Protein AF-A0A947J7F2-F1 (afdb_monomer)

pLDDT: mean 81.95, std 12.53, range [42.66, 96.69]

Foldseek 3Di:
DDDDDLVNLQCQLVPDDADPPDAAPAPDDPLQLQLCLQWGQTPVRWIWGHQRRAPDQKTFTDPDPVLSVVSSVLSSVLVVVLVVVVVVVVVVCVVCVVPDDPVRVVVCVVVSVVCSSVVSCVSCCVSRVPTDIRRHRRHNVNSLLSSLQHPHVVVLVVQLVVLQVQLVQLVVCCVVVVDVRSVVSNCCSVVPRNVSSVVSPVSNVD

Secondary structure (DSSP, 8-state):
-PPPPHHHHHHHHHHS-----S---S-B-HHHHHHHHTEEEPTTS-EEE-TTSTT-S-EEE---HHHHHHHHHHHHHHHHHHHHHHHHHHHHHHHHGGGS-HHHHHHHHHHHHHHHHHHHHHHHHHHHTTSPEE--PPPHHHHHHHHHHHB-HHHHHHHHHHHHHHHHHHHHHHHHH--HHHHHHHHHIIIIIHHHHHHHHHHHT-

Radius of gyration: 19.53 Å; Cα contacts (8 Å, |Δi|>4): 237; chains: 1; bounding box: 44×36×60 Å

Mean predicted aligned error: 8.02 Å

Solvent-accessible surface area (backbone atoms only — not comparable to full-atom values): 10997 Å² total; per-residue (Å²): 134,85,80,76,54,73,65,56,55,38,49,53,55,68,69,73,85,79,57,77,84,66,79,70,72,77,73,33,52,74,61,51,24,56,36,48,36,24,49,45,53,41,80,91,71,50,39,28,40,18,80,82,22,34,81,24,71,50,24,28,50,52,90,42,71,70,56,46,54,51,52,46,53,51,41,42,54,47,53,54,50,54,50,54,50,49,52,52,50,49,54,53,41,70,74,47,47,94,76,50,56,64,72,57,49,52,48,51,55,60,50,55,53,50,58,54,54,49,51,50,52,60,73,42,37,85,71,51,73,82,42,55,71,42,63,36,71,42,46,54,65,57,31,48,45,48,37,19,50,34,42,34,65,70,57,42,50,48,48,27,51,50,17,49,51,49,13,52,51,13,41,45,44,20,70,74,71,66,37,65,64,20,41,50,45,11,47,47,21,56,68,47,48,25,51,48,27,51,53,20,51,60,42,48,76,108

Sequence (206 aa):
MGMLHPDQIRDLARQDPLHDGGGPEWNLGYFDTIVNSHFRTLDGGTLVFYPYGAFGRCGYVVESERQEASLRRRARRLGRLSYALYLVAAFVAARFVPQIDWPVFLLIMAIGWVPDWMTARLAFWSLTRRMERATGANSPMAYWRNMGRTMHPALLALFGIFGLLMAAAGFLIYALDRDAIGLLIGAFFALLIFPYALAMWSWWRR

Structure (mmCIF, N/CA/C/O backbone):
data_AF-A0A947J7F2-F1
#
_entry.id   AF-A0A947J7F2-F1
#
loop_
_atom_site.group_PDB
_atom_site.id
_atom_site.type_symbol
_atom_site.label_atom_id
_atom_site.label_alt_id
_atom_site.label_comp_id
_atom_site.label_asym_id
_atom_site.label_entity_id
_atom_site.label_seq_id
_atom_site.pdbx_PDB_ins_code
_atom_site.Cartn_x
_atom_site.Cartn_y
_atom_site.Cartn_z
_atom_site.occupancy
_atom_site.B_iso_or_equiv
_atom_site.auth_seq_id
_atom_site.auth_comp_id
_atom_site.auth_asym_id
_atom_site.auth_atom_id
_atom_site.pdbx_PDB_model_num
ATOM 1 N N . MET A 1 1 ? -19.852 -5.898 29.494 1.00 46.72 1 MET A N 1
ATOM 2 C CA . MET A 1 1 ? -19.088 -6.751 28.559 1.00 46.72 1 MET A CA 1
ATOM 3 C C . MET A 1 1 ? -17.877 -7.277 29.304 1.00 46.72 1 MET A C 1
ATOM 5 O O . MET A 1 1 ? -17.124 -6.464 29.822 1.00 46.72 1 MET A O 1
ATOM 9 N N . GLY A 1 2 ? -17.744 -8.597 29.452 1.00 60.53 2 GLY A N 1
ATOM 10 C CA . GLY A 1 2 ? -16.532 -9.186 30.028 1.00 60.53 2 GLY A CA 1
ATOM 11 C C . GLY A 1 2 ? -15.389 -9.067 29.025 1.00 60.53 2 GLY A C 1
ATOM 12 O O . GLY A 1 2 ? -15.586 -9.387 27.855 1.00 60.53 2 GLY A O 1
ATOM 13 N N . MET A 1 3 ? -14.232 -8.562 29.456 1.00 57.03 3 MET A N 1
ATOM 14 C CA . MET A 1 3 ? -13.021 -8.601 28.633 1.00 57.03 3 MET A CA 1
ATOM 15 C C . MET A 1 3 ? -12.644 -10.067 28.394 1.00 57.03 3 MET A C 1
ATOM 17 O O . MET A 1 3 ? -12.609 -10.852 29.343 1.00 57.03 3 MET A O 1
ATOM 21 N N . LEU A 1 4 ? -12.404 -10.436 27.134 1.00 65.94 4 LEU A N 1
ATOM 22 C CA . LEU A 1 4 ? -11.891 -11.760 26.785 1.00 65.94 4 LEU A CA 1
ATOM 23 C C . LEU A 1 4 ? -10.528 -11.963 27.454 1.00 65.94 4 LEU A C 1
ATOM 25 O O . LEU A 1 4 ? -9.710 -11.046 27.501 1.00 65.94 4 LEU A O 1
ATOM 29 N N . HIS A 1 5 ? -10.278 -13.166 27.967 1.00 78.06 5 HIS A N 1
ATOM 30 C CA . HIS A 1 5 ? -8.971 -13.503 28.522 1.00 78.06 5 HIS A CA 1
ATOM 31 C C . HIS A 1 5 ? -7.915 -13.464 27.395 1.00 78.06 5 HIS A C 1
ATOM 33 O O . HIS A 1 5 ? -8.212 -13.920 26.287 1.00 78.06 5 HIS A O 1
ATOM 39 N N . PRO A 1 6 ? -6.676 -12.998 27.637 1.00 69.81 6 PRO A N 1
ATOM 40 C CA . PRO A 1 6 ? -5.631 -12.921 26.607 1.00 69.81 6 PRO A CA 1
ATOM 41 C C . PRO A 1 6 ? -5.386 -14.234 25.843 1.00 69.81 6 PRO A C 1
ATOM 43 O O . PRO A 1 6 ? -5.048 -14.221 24.657 1.00 69.81 6 PRO A O 1
ATOM 46 N N . ASP A 1 7 ? -5.598 -15.376 26.500 1.00 72.69 7 ASP A N 1
ATOM 47 C CA . ASP A 1 7 ? -5.480 -16.696 25.869 1.00 72.69 7 ASP A CA 1
ATOM 48 C C . ASP A 1 7 ? -6.653 -17.014 24.929 1.00 72.69 7 ASP A C 1
ATOM 50 O O . ASP A 1 7 ? -6.441 -17.592 23.867 1.00 72.69 7 ASP A O 1
ATOM 54 N N . GLN A 1 8 ? -7.862 -16.525 25.223 1.00 72.94 8 GLN A N 1
ATOM 55 C CA . GLN A 1 8 ? -9.008 -16.638 24.313 1.00 72.94 8 GLN A CA 1
ATOM 56 C C . GLN A 1 8 ? -8.792 -15.804 23.044 1.00 72.94 8 GLN A C 1
ATOM 58 O O . GLN A 1 8 ? -9.134 -16.245 21.952 1.00 72.94 8 GLN A O 1
ATOM 63 N N . ILE A 1 9 ? -8.163 -14.628 23.160 1.00 64.94 9 ILE A N 1
ATOM 64 C CA . ILE A 1 9 ? -7.797 -13.793 22.001 1.00 64.94 9 ILE A CA 1
ATOM 65 C C . ILE A 1 9 ? -6.750 -14.504 21.129 1.00 64.94 9 ILE A C 1
ATOM 67 O O . ILE A 1 9 ? -6.806 -14.429 19.900 1.00 64.94 9 ILE A O 1
ATOM 71 N N . ARG A 1 10 ? -5.797 -15.214 21.746 1.00 64.38 10 ARG A N 1
ATOM 72 C CA . ARG A 1 10 ? -4.799 -16.022 21.026 1.00 64.38 10 ARG A CA 1
ATOM 73 C C . ARG A 1 10 ? -5.414 -17.205 20.299 1.00 64.38 10 ARG A C 1
ATOM 75 O O . ARG A 1 10 ? -5.011 -17.470 19.168 1.00 64.38 10 ARG A O 1
ATOM 82 N N . ASP A 1 11 ? -6.353 -17.896 20.928 1.00 69.56 11 ASP A N 1
ATOM 83 C CA . ASP A 1 11 ? -7.000 -19.057 20.325 1.00 69.56 11 ASP A CA 1
ATOM 84 C C . ASP A 1 11 ? -7.950 -18.638 19.194 1.00 69.56 11 ASP A C 1
ATOM 86 O O . ASP A 1 11 ? -7.902 -19.235 18.119 1.00 69.56 11 ASP A O 1
ATOM 90 N N . LEU A 1 12 ? -8.676 -17.522 19.348 1.00 63.69 12 LEU A N 1
ATOM 91 C CA . LEU A 1 12 ? -9.456 -16.904 18.264 1.00 63.69 12 LEU A CA 1
ATOM 92 C C . LEU A 1 12 ? -8.575 -16.490 17.076 1.00 63.69 12 LEU A C 1
ATOM 94 O O . LEU A 1 12 ? -8.939 -16.702 15.925 1.00 63.69 12 LEU A O 1
ATOM 98 N N . ALA A 1 13 ? -7.378 -15.953 17.326 1.00 58.59 13 ALA A N 1
ATOM 99 C CA . ALA A 1 13 ? -6.446 -15.589 16.257 1.00 58.59 13 ALA A CA 1
ATOM 100 C C . ALA A 1 13 ? -5.841 -16.801 15.516 1.00 58.59 13 ALA A C 1
ATOM 102 O O . ALA A 1 13 ? -5.252 -16.623 14.445 1.00 58.59 13 ALA A O 1
ATOM 103 N N . ARG A 1 14 ? -5.942 -18.012 16.085 1.00 58.53 14 ARG A N 1
ATOM 104 C CA . ARG A 1 14 ? -5.391 -19.257 15.527 1.00 58.53 14 ARG A CA 1
ATOM 105 C C . ARG A 1 14 ? -6.414 -20.104 14.771 1.00 58.53 14 ARG A C 1
ATOM 107 O O . ARG A 1 14 ? -5.976 -20.930 13.975 1.00 58.53 14 ARG A O 1
ATOM 114 N N . GLN A 1 15 ? -7.713 -19.955 15.042 1.00 50.28 15 GLN A N 1
ATOM 115 C CA . GLN A 1 15 ? -8.686 -20.999 14.714 1.00 50.28 15 GLN A CA 1
ATOM 116 C C . GLN A 1 15 ? -9.324 -20.969 13.321 1.00 50.28 15 GLN A C 1
ATOM 118 O O . GLN A 1 15 ? -9.651 -22.061 12.882 1.00 50.28 15 GLN A O 1
ATOM 123 N N . ASP A 1 16 ? -9.503 -19.859 12.592 1.00 51.19 16 ASP A N 1
ATOM 124 C CA . ASP A 1 16 ? -10.224 -19.968 11.301 1.00 51.19 16 ASP A CA 1
ATOM 125 C C . ASP A 1 16 ? -10.135 -18.724 10.371 1.00 51.19 16 ASP A C 1
ATOM 127 O O . ASP A 1 16 ? -9.516 -17.707 10.719 1.00 51.19 16 ASP A O 1
ATOM 131 N N . PRO A 1 17 ? -10.662 -18.800 9.124 1.00 48.62 17 PRO A N 1
ATOM 132 C CA . PRO A 1 17 ? -10.515 -17.794 8.093 1.00 48.62 17 PRO A CA 1
ATOM 133 C C . PRO A 1 17 ? -11.516 -16.653 8.281 1.00 48.62 17 PRO A C 1
ATOM 135 O O . PRO A 1 17 ? -12.680 -16.770 7.928 1.00 48.62 17 PRO A O 1
ATOM 138 N N . LEU A 1 18 ? -10.985 -15.495 8.676 1.00 47.81 18 LEU A N 1
ATOM 139 C CA . LEU A 1 18 ? -11.360 -14.176 8.145 1.00 47.81 18 LEU A CA 1
ATOM 140 C C . LEU A 1 18 ? -12.867 -14.003 7.856 1.00 47.81 18 LEU A C 1
ATOM 142 O O . LEU A 1 18 ? -13.263 -13.949 6.687 1.00 47.81 18 LEU A O 1
ATOM 146 N N . HIS A 1 19 ? -13.699 -13.869 8.891 1.00 44.75 19 HIS A N 1
ATOM 147 C CA . HIS A 1 19 ? -15.038 -13.327 8.692 1.00 44.75 19 HIS A CA 1
ATOM 148 C C . HIS A 1 19 ? -14.989 -11.795 8.674 1.00 44.75 19 HIS A C 1
ATOM 150 O O . HIS A 1 19 ? -14.830 -11.129 9.696 1.00 44.75 19 HIS A O 1
ATOM 156 N N . ASP A 1 20 ? -15.134 -11.236 7.472 1.00 47.56 20 ASP A N 1
ATOM 157 C CA . ASP A 1 20 ? -15.300 -9.806 7.213 1.00 47.56 20 ASP A CA 1
ATOM 158 C C . ASP A 1 20 ? -16.675 -9.356 7.748 1.00 47.56 20 ASP A C 1
ATOM 160 O O . ASP A 1 20 ? -17.660 -9.244 7.017 1.00 47.56 20 ASP A O 1
ATOM 164 N N . GLY A 1 21 ? -16.776 -9.186 9.066 1.00 42.66 21 GLY A N 1
ATOM 165 C CA . GLY A 1 21 ? -17.974 -8.692 9.738 1.00 42.66 21 GLY A CA 1
ATOM 166 C C . GLY A 1 21 ? -18.245 -7.237 9.361 1.00 42.66 21 GLY A C 1
ATOM 167 O O . GLY A 1 21 ? -17.679 -6.329 9.965 1.00 42.66 21 GLY A O 1
ATOM 168 N N . GLY A 1 22 ? -19.103 -7.044 8.360 1.00 43.03 22 GLY A N 1
ATOM 169 C CA . GLY A 1 22 ? -19.543 -5.746 7.851 1.00 43.03 22 GLY A CA 1
ATOM 170 C C . GLY A 1 22 ? -19.341 -5.680 6.344 1.00 43.03 22 GLY A C 1
ATOM 171 O O . GLY A 1 22 ? -18.223 -5.474 5.879 1.00 43.03 22 GLY A O 1
ATOM 172 N N . GLY A 1 23 ? -20.419 -5.899 5.583 1.00 44.12 23 GLY A N 1
ATOM 173 C CA . GLY A 1 23 ? -20.384 -5.845 4.124 1.00 44.12 23 GLY A CA 1
ATOM 174 C C . GLY A 1 23 ? -19.738 -4.542 3.631 1.00 44.12 23 GLY A C 1
ATOM 175 O O . GLY A 1 23 ? -19.942 -3.496 4.250 1.00 44.12 23 GLY A O 1
ATOM 176 N N . PRO A 1 24 ? -18.934 -4.592 2.559 1.00 47.09 24 PRO A N 1
ATOM 177 C CA . PRO A 1 24 ? -18.179 -3.442 2.083 1.00 47.09 24 PRO A CA 1
ATOM 178 C C . PRO A 1 24 ? -19.110 -2.258 1.800 1.00 47.09 24 PRO A C 1
ATOM 180 O O . PRO A 1 24 ? -20.012 -2.341 0.966 1.00 47.09 24 PRO A O 1
ATOM 183 N N . GLU A 1 25 ? -18.856 -1.129 2.464 1.00 54.25 25 GLU A N 1
ATOM 184 C CA . GLU A 1 25 ? -19.237 0.179 1.939 1.00 54.25 25 GLU A CA 1
ATOM 185 C C . GLU A 1 25 ? -18.466 0.372 0.627 1.00 54.25 25 GLU A C 1
ATOM 187 O O . GLU A 1 25 ? -17.345 0.881 0.589 1.00 54.25 25 GLU A O 1
ATOM 192 N N . TRP A 1 26 ? -19.027 -0.134 -0.468 1.00 52.50 26 TRP A N 1
ATOM 193 C CA . TRP A 1 26 ? -18.513 0.106 -1.806 1.00 52.50 26 TRP A CA 1
ATOM 194 C C . TRP A 1 26 ? -18.502 1.625 -2.051 1.00 52.50 26 TRP A C 1
ATOM 196 O O . TRP A 1 26 ? -19.492 2.291 -1.754 1.00 52.50 26 TRP A O 1
ATOM 206 N N . ASN A 1 27 ? -17.408 2.154 -2.622 1.00 58.75 27 ASN A N 1
ATOM 207 C CA . ASN A 1 27 ? -17.131 3.582 -2.911 1.00 58.75 27 ASN A CA 1
ATOM 208 C C . ASN A 1 27 ? -16.234 4.343 -1.929 1.00 58.75 27 ASN A C 1
ATOM 210 O O . ASN A 1 27 ? -16.348 5.560 -1.781 1.00 58.75 27 ASN A O 1
ATOM 214 N N . LEU A 1 28 ? -15.267 3.668 -1.321 1.00 65.75 28 LEU A N 1
ATOM 215 C CA . LEU A 1 28 ? -14.215 4.360 -0.589 1.00 65.75 28 LEU A CA 1
ATOM 216 C C . LEU A 1 28 ? -13.118 4.851 -1.541 1.00 65.75 28 LEU A C 1
ATOM 218 O O . LEU A 1 28 ? -12.662 4.133 -2.435 1.00 65.75 28 LEU A O 1
ATOM 222 N N . GLY A 1 29 ? -12.686 6.101 -1.358 1.00 77.88 29 GLY A N 1
ATOM 223 C CA . GLY A 1 29 ? -11.565 6.657 -2.112 1.00 77.88 29 GLY A CA 1
ATOM 224 C C . GLY A 1 29 ? -10.260 5.902 -1.826 1.00 77.88 29 GLY A C 1
ATOM 225 O O . GLY A 1 29 ? -10.149 5.164 -0.845 1.00 77.88 29 GLY A O 1
ATOM 226 N N . TYR A 1 30 ? -9.229 6.127 -2.647 1.00 82.69 30 TYR A N 1
ATOM 227 C CA . TYR A 1 30 ? -7.916 5.475 -2.499 1.00 82.69 30 TYR A CA 1
ATOM 228 C C . TYR A 1 30 ? -7.360 5.557 -1.065 1.00 82.69 30 TYR A C 1
ATOM 230 O O . TYR A 1 30 ? -6.937 4.558 -0.487 1.00 82.69 30 TYR A O 1
ATOM 238 N N . PHE A 1 31 ? -7.424 6.740 -0.446 1.00 86.50 31 PHE A N 1
ATOM 239 C CA . PHE A 1 31 ? -6.943 6.922 0.924 1.00 86.50 31 PHE A CA 1
ATOM 240 C C . PHE A 1 31 ? -7.801 6.214 1.967 1.00 86.50 31 PHE A C 1
ATOM 242 O O . PHE A 1 31 ? -7.265 5.787 2.983 1.00 86.50 31 PHE A O 1
ATOM 249 N N . ASP A 1 32 ? -9.104 6.084 1.745 1.00 87.62 32 ASP A N 1
ATOM 250 C CA . ASP A 1 32 ? -9.984 5.378 2.673 1.00 87.62 32 ASP A CA 1
ATOM 251 C C . ASP A 1 32 ? -9.757 3.868 2.595 1.00 87.62 32 ASP A C 1
ATOM 253 O O . ASP A 1 32 ? -9.705 3.207 3.628 1.00 87.62 32 ASP A O 1
ATOM 257 N N . THR A 1 33 ? -9.474 3.352 1.396 1.00 85.44 33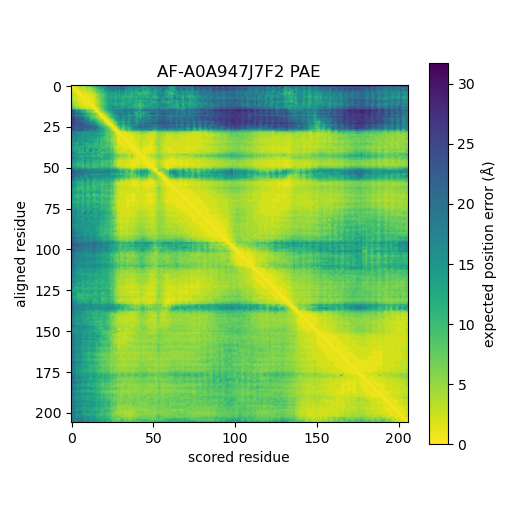 THR A N 1
ATOM 258 C CA . THR A 1 33 ? -9.003 1.974 1.196 1.00 85.44 33 THR A CA 1
ATOM 259 C C . THR A 1 33 ? -7.695 1.719 1.949 1.00 85.44 33 THR A C 1
ATOM 261 O O . THR A 1 33 ? -7.595 0.760 2.714 1.00 85.44 33 THR A O 1
ATOM 264 N N . ILE A 1 34 ? -6.701 2.609 1.809 1.00 84.69 34 ILE A N 1
ATOM 265 C CA . ILE A 1 34 ? -5.443 2.504 2.568 1.00 84.69 34 ILE A CA 1
ATOM 266 C C . ILE A 1 34 ? -5.722 2.544 4.070 1.00 84.69 34 ILE A C 1
ATOM 268 O O . ILE A 1 34 ? -5.219 1.703 4.809 1.00 84.69 34 ILE A O 1
ATOM 272 N N . VAL A 1 35 ? -6.539 3.488 4.540 1.00 89.81 35 VAL A N 1
ATOM 273 C CA . VAL A 1 35 ? -6.882 3.597 5.964 1.00 89.81 35 VAL A CA 1
ATOM 274 C C . VAL A 1 35 ? -7.509 2.298 6.463 1.00 89.81 35 VAL A C 1
ATOM 276 O O . VAL A 1 35 ? -7.073 1.783 7.488 1.00 89.81 35 VAL A O 1
ATOM 279 N N . ASN A 1 36 ? -8.469 1.742 5.727 1.00 88.12 36 ASN A N 1
ATOM 280 C CA . ASN A 1 36 ? -9.148 0.496 6.076 1.00 88.12 36 ASN A CA 1
ATOM 281 C C . ASN A 1 36 ? -8.225 -0.717 6.053 1.00 88.12 36 ASN A C 1
ATOM 283 O O . ASN A 1 36 ? -8.406 -1.618 6.864 1.00 88.12 36 ASN A O 1
ATOM 287 N N . SER A 1 37 ? -7.198 -0.725 5.205 1.00 85.81 37 SER A N 1
ATOM 288 C CA . SER A 1 37 ? -6.216 -1.814 5.160 1.00 85.81 37 SER A CA 1
ATOM 289 C C . SER A 1 37 ? -5.417 -1.980 6.465 1.00 85.81 37 SER A C 1
ATOM 291 O O . SER A 1 37 ? -4.828 -3.036 6.707 1.00 85.81 37 SER A O 1
ATOM 293 N N . HIS A 1 38 ? -5.431 -0.961 7.334 1.00 88.06 38 HIS A N 1
ATOM 294 C CA . HIS A 1 38 ? -4.852 -1.027 8.672 1.00 88.06 38 HIS A CA 1
ATOM 295 C C . HIS A 1 38 ? -5.778 -1.630 9.726 1.00 88.06 38 HIS A C 1
ATOM 297 O O . HIS A 1 38 ? -5.316 -1.888 10.831 1.00 88.06 38 HIS A O 1
ATOM 303 N N . PHE A 1 39 ? -7.063 -1.814 9.446 1.00 90.25 39 PHE A N 1
ATOM 304 C CA . PHE A 1 39 ? -8.021 -2.334 10.413 1.00 90.25 39 PHE A CA 1
ATOM 305 C C . PHE A 1 39 ? -8.508 -3.704 9.974 1.00 90.25 39 PHE A C 1
ATOM 307 O O . PHE A 1 39 ? -8.673 -3.980 8.787 1.00 90.25 39 PHE A O 1
ATOM 314 N N . ARG A 1 40 ? -8.729 -4.574 10.951 1.00 85.94 40 ARG A N 1
ATOM 315 C CA . ARG A 1 40 ? -9.276 -5.903 10.731 1.00 85.94 40 ARG A CA 1
ATOM 316 C C . ARG A 1 40 ? -10.162 -6.275 11.900 1.00 85.94 40 ARG A C 1
ATOM 318 O O . ARG A 1 40 ? -9.743 -6.151 13.046 1.00 85.94 40 ARG A O 1
ATOM 325 N N . THR A 1 41 ? -11.348 -6.770 11.601 1.00 87.31 41 THR A N 1
ATOM 326 C CA . THR A 1 41 ? -12.222 -7.375 12.602 1.00 87.31 41 THR A CA 1
ATOM 327 C C . THR A 1 41 ? -11.825 -8.843 12.753 1.00 87.31 41 THR A C 1
ATOM 329 O O . THR A 1 41 ? -11.656 -9.547 11.757 1.00 87.31 41 THR A O 1
ATOM 332 N N . LEU A 1 42 ? -11.568 -9.279 13.985 1.00 84.75 42 LEU A N 1
ATOM 333 C CA . LEU A 1 42 ? -11.369 -10.685 14.329 1.00 84.75 42 LEU A CA 1
ATOM 334 C C . LEU A 1 42 ? -12.717 -11.366 14.580 1.00 84.75 42 LEU A C 1
ATOM 336 O O . LEU A 1 42 ? -13.732 -10.703 14.813 1.00 84.75 42 LEU A O 1
ATOM 340 N N . ASP A 1 43 ? -12.701 -12.695 14.603 1.00 73.19 43 ASP A N 1
ATOM 341 C CA . ASP A 1 43 ? -13.857 -13.489 15.003 1.00 73.19 43 ASP A CA 1
ATOM 342 C C . ASP A 1 43 ? -14.261 -13.114 16.440 1.00 73.19 43 ASP A C 1
ATOM 344 O O . ASP A 1 43 ? -13.421 -12.976 17.333 1.00 73.19 43 ASP A O 1
ATOM 348 N N . GLY A 1 44 ? -15.551 -12.842 16.642 1.00 82.25 44 GLY A N 1
ATOM 349 C CA . GLY A 1 44 ? -16.074 -12.240 17.876 1.00 82.25 44 GLY A CA 1
ATOM 350 C C . GLY A 1 44 ? -16.253 -10.716 17.828 1.00 82.25 44 GLY A C 1
ATOM 351 O O . GLY A 1 44 ? -16.680 -10.130 18.818 1.00 82.25 44 GLY A O 1
ATOM 352 N N . GLY A 1 45 ? -15.971 -10.066 16.692 1.00 86.31 45 GLY A N 1
ATOM 353 C CA . GLY A 1 45 ? -16.255 -8.640 16.479 1.00 86.31 45 GLY A CA 1
ATOM 354 C C . GLY A 1 45 ? -15.177 -7.688 17.005 1.00 86.31 45 GLY A C 1
ATOM 355 O O . GLY A 1 45 ? -15.327 -6.472 16.906 1.00 86.31 45 GLY A O 1
ATOM 356 N N . THR A 1 46 ? -14.075 -8.219 17.538 1.00 89.19 46 THR A N 1
ATOM 357 C CA . THR A 1 46 ? -12.965 -7.413 18.059 1.00 89.19 46 THR A CA 1
ATOM 358 C C . THR A 1 46 ? -12.222 -6.724 16.920 1.00 89.19 46 THR A C 1
ATOM 360 O O . THR A 1 46 ? -11.628 -7.383 16.065 1.00 89.19 46 THR A O 1
ATOM 363 N N . LEU A 1 47 ? -12.197 -5.393 16.925 1.00 92.19 47 LEU A N 1
ATOM 364 C CA . LEU A 1 47 ? -11.455 -4.609 15.944 1.00 92.19 47 LEU A CA 1
ATOM 365 C C . LEU A 1 47 ? -9.973 -4.518 16.327 1.00 92.19 47 LEU A C 1
ATOM 367 O O . LEU A 1 47 ? -9.617 -4.16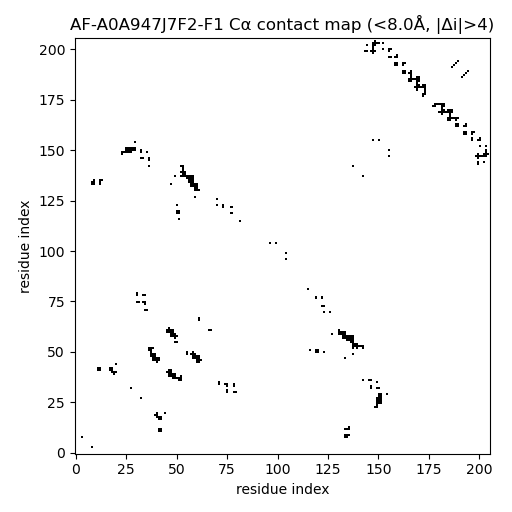0 17.449 1.00 92.19 47 LEU A O 1
ATOM 371 N N . VAL A 1 48 ? -9.092 -4.808 15.376 1.00 92.00 48 VAL A N 1
ATOM 372 C CA . VAL A 1 48 ? -7.641 -4.806 15.557 1.00 92.00 48 VAL A CA 1
ATOM 373 C C . VAL A 1 48 ? -6.978 -3.903 14.525 1.00 92.00 48 VAL A C 1
ATOM 375 O O . VAL A 1 48 ? -7.260 -3.964 13.330 1.00 92.00 48 VAL A O 1
ATOM 378 N N . PHE A 1 49 ? -6.057 -3.069 14.997 1.00 92.62 49 PHE A N 1
ATOM 379 C CA . PHE A 1 49 ? -5.265 -2.149 14.197 1.00 92.62 49 PHE A CA 1
ATOM 380 C C . PHE A 1 49 ? -3.857 -2.696 13.928 1.00 92.62 49 PHE A C 1
ATOM 382 O O . PHE A 1 49 ? -3.099 -3.004 14.847 1.00 92.62 49 PHE A O 1
ATOM 389 N N . TYR A 1 50 ? -3.473 -2.741 12.657 1.00 90.94 50 TYR A N 1
ATOM 390 C CA . TYR A 1 50 ? -2.156 -3.113 12.160 1.00 90.94 50 TYR A CA 1
ATOM 391 C C . TYR A 1 50 ? -1.485 -1.888 11.518 1.00 90.94 50 TYR A C 1
ATOM 393 O O . TYR A 1 50 ? -1.815 -1.517 10.384 1.00 90.94 50 TYR A O 1
ATOM 401 N N . PRO A 1 51 ? -0.518 -1.238 12.193 1.00 86.12 51 PRO A N 1
ATOM 402 C CA . PRO A 1 51 ? 0.228 -0.146 11.582 1.00 86.12 51 PRO A CA 1
ATOM 403 C C . PRO A 1 51 ? 0.962 -0.687 10.351 1.00 86.12 51 PRO A C 1
ATOM 405 O O . PRO A 1 51 ? 1.753 -1.620 10.455 1.00 86.12 51 PRO A O 1
ATOM 408 N N . TYR A 1 52 ? 0.664 -0.107 9.188 1.00 77.12 52 TYR A N 1
ATOM 409 C CA . TYR A 1 52 ? 1.124 -0.570 7.871 1.00 77.12 52 TYR A CA 1
ATOM 410 C C . TYR A 1 52 ? 0.555 -1.912 7.359 1.00 77.12 52 TYR A C 1
ATOM 412 O O . TYR A 1 52 ? 1.067 -2.467 6.391 1.00 77.12 52 TYR A O 1
ATOM 420 N N . GLY A 1 53 ? -0.513 -2.440 7.968 1.00 69.44 53 GLY A N 1
ATOM 421 C CA . GLY A 1 53 ? -1.242 -3.596 7.444 1.00 69.44 53 GLY A CA 1
ATOM 422 C C . GLY A 1 53 ? -0.401 -4.878 7.428 1.00 69.44 53 GLY A C 1
ATOM 423 O O . GLY A 1 53 ? -0.308 -5.567 8.443 1.00 69.44 53 GLY A O 1
ATOM 424 N N . ALA A 1 54 ? 0.187 -5.207 6.274 1.00 61.06 54 ALA A N 1
ATOM 425 C CA . ALA A 1 54 ? 0.783 -6.500 5.911 1.00 61.06 54 ALA A CA 1
ATOM 426 C C . ALA A 1 54 ? 2.021 -6.955 6.710 1.00 61.06 54 ALA A C 1
ATOM 428 O O . ALA A 1 54 ? 2.338 -8.141 6.698 1.00 61.06 54 ALA A O 1
ATOM 429 N N . PHE A 1 55 ? 2.751 -6.046 7.364 1.00 64.88 55 PHE A N 1
ATOM 430 C CA . PHE A 1 55 ? 4.106 -6.338 7.876 1.00 64.88 55 PHE A CA 1
ATOM 431 C C . PHE A 1 55 ? 4.216 -6.367 9.410 1.00 64.88 55 PHE A C 1
ATOM 433 O O . PHE A 1 55 ? 5.314 -6.384 9.970 1.00 64.88 55 PHE A O 1
ATOM 440 N N . GLY A 1 56 ? 3.084 -6.376 10.118 1.00 65.62 56 GLY A N 1
ATOM 441 C CA . GLY A 1 56 ? 3.039 -6.436 11.579 1.00 65.62 56 GLY A CA 1
ATOM 442 C C . GLY A 1 56 ? 2.911 -7.864 12.116 1.00 65.62 56 GLY A C 1
ATOM 443 O O . GLY A 1 56 ? 1.957 -8.569 11.798 1.00 65.62 56 GLY A O 1
ATOM 444 N N . ARG A 1 57 ? 3.817 -8.271 13.018 1.00 70.94 57 ARG A N 1
ATOM 445 C CA . ARG A 1 57 ? 3.661 -9.513 13.811 1.00 70.94 57 ARG A CA 1
ATOM 446 C C . ARG A 1 57 ? 2.580 -9.413 14.895 1.00 70.94 57 ARG A C 1
ATOM 448 O O . ARG A 1 57 ? 2.156 -10.433 15.426 1.00 70.94 57 ARG A O 1
ATOM 455 N N . CYS A 1 58 ? 2.178 -8.198 15.261 1.00 83.38 58 CYS A N 1
ATOM 456 C CA . CYS A 1 58 ? 1.169 -7.943 16.283 1.00 83.38 58 CYS A CA 1
ATOM 457 C C . CYS A 1 58 ? 0.187 -6.881 15.798 1.00 83.38 58 CYS A C 1
ATOM 459 O O . CYS A 1 58 ? 0.594 -5.865 15.229 1.00 83.38 58 CYS A O 1
ATOM 461 N N . GLY A 1 59 ? -1.093 -7.146 16.032 1.00 89.38 59 GLY A N 1
ATOM 462 C CA . GLY A 1 59 ? -2.147 -6.152 15.926 1.00 89.38 59 GLY A CA 1
ATOM 463 C C . GLY A 1 59 ? -2.409 -5.520 17.289 1.00 89.38 59 GLY A C 1
ATOM 464 O O . GLY A 1 59 ? -2.019 -6.067 18.322 1.00 89.38 59 GLY A O 1
ATOM 465 N N . TYR A 1 60 ? -3.054 -4.364 17.296 1.00 93.19 60 TYR A N 1
ATOM 466 C CA . TYR A 1 60 ? -3.415 -3.628 18.502 1.00 93.19 60 TYR A CA 1
ATOM 467 C C . TYR A 1 60 ? -4.932 -3.593 18.646 1.00 93.19 60 TYR A C 1
ATOM 469 O O . TYR A 1 60 ? -5.609 -3.128 17.733 1.00 93.19 60 TYR A O 1
ATOM 477 N N . VAL A 1 61 ? -5.462 -4.086 19.763 1.00 94.44 61 VAL A N 1
ATOM 478 C CA . VAL A 1 61 ? -6.909 -4.122 20.013 1.00 94.44 61 VAL A CA 1
ATOM 479 C C . VAL A 1 61 ? -7.442 -2.696 20.122 1.00 94.44 61 VAL A C 1
ATOM 481 O O . VAL A 1 61 ? -6.871 -1.862 20.827 1.00 94.44 61 VAL A O 1
ATOM 484 N N . VAL A 1 62 ? -8.510 -2.403 19.385 1.00 95.62 62 VAL A N 1
ATOM 485 C CA . VAL A 1 62 ? -9.187 -1.108 19.394 1.00 95.62 62 VAL A CA 1
ATOM 486 C C . VAL A 1 62 ? -10.381 -1.204 20.339 1.00 95.62 62 VAL A C 1
ATOM 488 O O . VAL A 1 62 ? -11.376 -1.849 20.034 1.00 95.62 62 VAL A O 1
ATOM 491 N N . GLU A 1 63 ? -10.268 -0.569 21.502 1.00 95.00 63 GLU A N 1
ATOM 492 C CA . GLU A 1 63 ? -11.213 -0.697 22.620 1.00 95.00 63 GLU A CA 1
ATOM 493 C C . GLU A 1 63 ? -12.408 0.264 22.517 1.00 95.00 63 GLU A C 1
ATOM 495 O O . GLU A 1 63 ? -13.401 0.105 23.222 1.00 95.00 63 GLU A O 1
ATOM 500 N N . SER A 1 64 ? -12.313 1.309 21.687 1.00 94.94 64 SER A N 1
ATOM 501 C CA . SER A 1 64 ? -13.363 2.329 21.577 1.00 94.94 64 SER A CA 1
ATOM 502 C C . SER A 1 64 ? -13.399 3.027 20.220 1.00 94.94 64 SER A C 1
ATOM 504 O O . SER A 1 64 ? -12.370 3.218 19.566 1.00 94.94 64 SER A O 1
ATOM 506 N N . GLU A 1 65 ? -14.573 3.544 19.858 1.00 93.94 65 GLU A N 1
ATOM 507 C CA . GLU A 1 65 ? -14.783 4.354 18.649 1.00 93.94 65 GLU A CA 1
ATOM 508 C C . GLU A 1 65 ? -13.891 5.606 18.618 1.00 93.94 65 GLU A C 1
ATOM 510 O O . GLU A 1 65 ? -13.363 6.003 17.5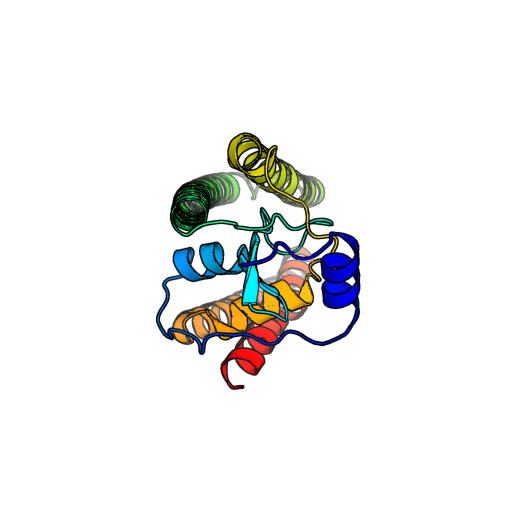78 1.00 93.94 65 GLU A O 1
ATOM 515 N N . ARG A 1 66 ? -13.650 6.236 19.778 1.00 94.88 66 ARG A N 1
ATOM 516 C CA . ARG A 1 66 ? -12.766 7.409 19.875 1.00 94.88 66 ARG A CA 1
ATOM 517 C C . ARG A 1 66 ? -11.326 7.054 19.503 1.00 94.88 66 ARG A C 1
ATOM 519 O O . ARG A 1 66 ? -10.639 7.854 18.854 1.00 94.88 66 ARG A O 1
ATOM 526 N N . GLN A 1 67 ? -10.864 5.880 19.928 1.00 95.62 67 GLN A N 1
ATOM 527 C CA . GLN A 1 67 ? -9.538 5.371 19.598 1.00 95.62 67 GLN A CA 1
ATOM 528 C C . GLN A 1 67 ? -9.448 5.023 18.112 1.00 95.62 67 GLN A C 1
ATOM 530 O O . GLN A 1 67 ? -8.507 5.464 17.448 1.00 95.62 67 GLN A O 1
ATOM 535 N N . GLU A 1 68 ? -10.458 4.339 17.574 1.00 95.12 68 GLU A N 1
ATOM 536 C CA . GLU A 1 68 ? -10.579 4.047 16.146 1.00 95.12 68 GLU A CA 1
ATOM 537 C C . GLU A 1 68 ? -10.502 5.328 15.300 1.00 95.12 68 GLU A C 1
ATOM 539 O O . GLU A 1 68 ? -9.645 5.457 14.423 1.00 95.12 68 GLU A O 1
ATOM 544 N N . ALA A 1 69 ? -11.323 6.333 15.615 1.00 92.94 69 ALA A N 1
ATOM 545 C CA . ALA A 1 69 ? -11.348 7.610 14.907 1.00 92.94 69 ALA A CA 1
ATOM 546 C C . ALA A 1 69 ? -9.999 8.349 14.973 1.00 92.94 69 ALA A C 1
ATOM 548 O O . ALA A 1 69 ? -9.596 9.028 14.023 1.00 92.94 69 ALA A O 1
ATOM 549 N N . SER A 1 70 ? -9.273 8.239 16.091 1.00 94.94 70 SER A N 1
ATOM 550 C CA . SER A 1 70 ? -7.916 8.785 16.223 1.00 94.94 70 SER A CA 1
ATOM 551 C C . SER A 1 70 ? -6.926 8.082 15.287 1.00 94.94 70 SER A C 1
ATOM 553 O O . SER A 1 70 ? -6.214 8.746 14.525 1.00 94.94 70 SER A O 1
ATOM 555 N N . LEU A 1 71 ? -6.933 6.745 15.284 1.00 95.00 71 LEU A N 1
ATOM 556 C CA . LEU A 1 71 ? -6.077 5.919 14.432 1.00 95.00 71 LEU A CA 1
ATOM 557 C C . LEU A 1 71 ? -6.363 6.168 12.945 1.00 95.00 71 LEU A C 1
ATOM 559 O O . LEU A 1 71 ? -5.431 6.435 12.186 1.00 95.00 71 LEU A O 1
ATOM 563 N N . ARG A 1 72 ? -7.640 6.198 12.538 1.00 93.88 72 ARG A N 1
ATOM 564 C CA . ARG A 1 72 ? -8.062 6.486 11.156 1.00 93.88 72 ARG A CA 1
ATOM 565 C C . ARG A 1 72 ? -7.613 7.867 10.688 1.00 93.88 72 ARG A C 1
ATOM 567 O O . ARG A 1 72 ? -7.047 7.998 9.604 1.00 93.88 72 ARG A O 1
ATOM 574 N N . ARG A 1 73 ? -7.795 8.909 11.513 1.00 93.25 73 ARG A N 1
ATOM 575 C CA . ARG A 1 73 ? -7.313 10.269 11.195 1.00 93.25 73 ARG A CA 1
ATOM 576 C C . ARG A 1 73 ? -5.797 10.307 11.020 1.00 93.25 73 ARG A C 1
ATOM 578 O O . ARG A 1 73 ? -5.310 10.953 10.089 1.00 93.25 73 ARG A O 1
ATOM 585 N N . ARG A 1 74 ? -5.047 9.616 11.886 1.00 93.88 74 ARG A N 1
ATOM 586 C CA . ARG A 1 74 ? -3.582 9.543 11.794 1.00 93.88 74 ARG A CA 1
ATOM 587 C C . ARG A 1 74 ? -3.136 8.792 10.540 1.00 93.88 74 ARG A C 1
ATOM 589 O O . ARG A 1 74 ? -2.276 9.308 9.832 1.00 93.88 74 ARG A O 1
ATOM 596 N N . ALA A 1 75 ? -3.768 7.660 10.231 1.00 91.56 75 ALA A N 1
ATOM 597 C CA . ALA A 1 75 ? -3.520 6.882 9.019 1.00 91.56 75 ALA A CA 1
ATOM 598 C C . ALA A 1 75 ? -3.793 7.690 7.750 1.00 91.56 75 ALA A C 1
ATOM 600 O O . ALA A 1 75 ? -2.944 7.742 6.868 1.00 91.56 75 ALA A O 1
ATOM 601 N N . ARG A 1 76 ? -4.909 8.424 7.693 1.00 92.00 76 ARG A N 1
ATOM 602 C CA . ARG A 1 76 ? -5.239 9.272 6.539 1.00 92.00 76 ARG A CA 1
ATOM 603 C C . ARG A 1 76 ? -4.215 10.390 6.343 1.00 92.00 76 ARG A C 1
ATOM 605 O O . ARG A 1 76 ? -3.805 10.664 5.218 1.00 92.00 76 ARG A O 1
ATOM 612 N N . ARG A 1 77 ? -3.788 11.039 7.433 1.00 92.00 77 ARG A N 1
ATOM 613 C CA . ARG A 1 77 ? -2.769 12.100 7.386 1.00 92.00 77 ARG A CA 1
ATOM 614 C C . ARG A 1 77 ? -1.423 11.561 6.911 1.00 92.00 77 ARG A C 1
ATOM 616 O O . ARG A 1 77 ? -0.787 12.198 6.079 1.00 92.00 77 ARG A O 1
ATOM 623 N N . LEU A 1 78 ? -1.021 10.403 7.431 1.00 90.75 78 LEU A N 1
ATOM 624 C CA . LEU A 1 78 ? 0.211 9.734 7.038 1.00 90.75 78 LEU A CA 1
ATOM 625 C C . LEU A 1 78 ? 0.158 9.306 5.569 1.00 90.75 78 LEU A C 1
ATOM 627 O O . LEU A 1 78 ? 1.048 9.678 4.823 1.00 90.75 78 LEU A O 1
ATOM 631 N N . GLY A 1 79 ? -0.909 8.632 5.132 1.00 88.81 79 GLY A N 1
ATOM 632 C CA . GLY A 1 79 ? -1.057 8.187 3.746 1.00 88.81 79 GLY A CA 1
ATOM 633 C C . GLY A 1 79 ? -0.988 9.339 2.742 1.00 88.81 79 GLY A C 1
ATOM 634 O O . GLY A 1 79 ? -0.310 9.225 1.726 1.00 88.81 79 GLY A O 1
ATOM 635 N N . ARG A 1 80 ? -1.612 10.488 3.046 1.00 90.88 80 ARG A N 1
ATOM 636 C CA . ARG A 1 80 ? -1.489 11.702 2.214 1.00 90.88 80 ARG A CA 1
ATOM 637 C C . ARG A 1 80 ? -0.060 12.242 2.172 1.00 90.88 80 ARG A C 1
ATOM 639 O O . ARG A 1 80 ? 0.395 12.641 1.106 1.00 90.88 80 ARG A O 1
ATOM 646 N N . LEU A 1 81 ? 0.631 12.264 3.314 1.00 90.69 81 LEU A N 1
ATOM 647 C CA . LEU A 1 81 ? 2.015 12.730 3.398 1.00 90.69 81 LEU A CA 1
ATOM 648 C C . LEU A 1 81 ? 2.964 11.797 2.636 1.00 90.69 81 LEU A C 1
ATOM 650 O O . LEU A 1 81 ? 3.718 12.282 1.801 1.00 90.69 81 LEU A O 1
ATOM 654 N N . SER A 1 82 ? 2.887 10.484 2.870 1.00 87.06 82 SER A N 1
ATOM 655 C CA . SER A 1 82 ? 3.677 9.482 2.146 1.00 87.06 82 SER A CA 1
ATOM 656 C C . SER A 1 82 ? 3.427 9.582 0.644 1.00 87.06 82 SER A C 1
ATOM 658 O O . SER A 1 82 ? 4.376 9.653 -0.125 1.00 87.06 82 SER A O 1
ATOM 660 N N . TYR A 1 83 ? 2.167 9.703 0.209 1.00 86.69 83 TYR A N 1
ATOM 661 C CA . TYR A 1 83 ? 1.842 9.884 -1.208 1.00 86.69 83 TYR A CA 1
ATOM 662 C C . TYR A 1 83 ? 2.461 11.158 -1.804 1.00 86.69 83 TYR A C 1
ATOM 664 O O . TYR A 1 83 ? 3.061 11.105 -2.873 1.00 86.69 83 TYR A O 1
ATOM 672 N N . ALA A 1 84 ? 2.375 12.295 -1.107 1.00 87.81 84 ALA A N 1
ATOM 673 C CA . ALA A 1 84 ? 3.006 13.536 -1.558 1.00 87.81 84 ALA A CA 1
ATOM 674 C C . ALA A 1 84 ? 4.537 13.404 -1.657 1.00 87.81 84 ALA A C 1
ATOM 676 O O . ALA A 1 84 ? 5.128 13.847 -2.640 1.00 87.81 84 ALA A O 1
ATOM 677 N N . LEU A 1 85 ? 5.175 12.752 -0.679 1.00 86.38 85 LEU A N 1
ATOM 678 C CA . LEU A 1 85 ? 6.612 12.474 -0.707 1.00 86.38 85 LEU A CA 1
ATOM 679 C C . LEU A 1 85 ? 6.987 11.547 -1.866 1.00 86.38 85 LEU A C 1
ATOM 681 O O . LEU A 1 85 ? 7.985 11.805 -2.532 1.00 86.38 85 LEU A O 1
ATOM 685 N N . TYR A 1 86 ? 6.175 10.527 -2.161 1.00 84.12 86 TYR A N 1
ATOM 686 C CA . TYR A 1 86 ? 6.386 9.659 -3.319 1.00 84.12 86 TYR A CA 1
ATOM 687 C C . TYR A 1 86 ? 6.274 10.416 -4.642 1.00 84.12 86 TYR A C 1
ATOM 689 O O . TYR A 1 86 ? 7.084 10.173 -5.530 1.00 84.12 86 TYR A O 1
ATOM 697 N N . LEU A 1 87 ? 5.341 11.363 -4.777 1.00 83.62 87 LEU A N 1
ATOM 698 C CA . LEU A 1 87 ? 5.254 12.205 -5.975 1.00 83.62 87 LEU A CA 1
ATOM 699 C C . LEU A 1 87 ? 6.489 13.095 -6.145 1.00 83.62 87 LEU A C 1
ATOM 701 O O . 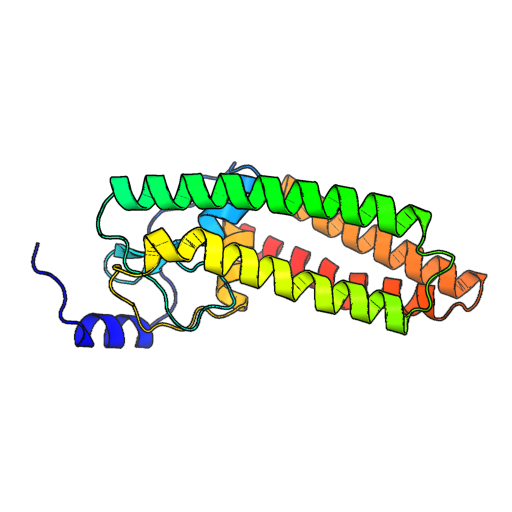LEU A 1 87 ? 7.028 13.187 -7.246 1.00 83.62 87 LEU A O 1
ATOM 705 N N . VAL A 1 88 ? 6.969 13.717 -5.063 1.00 84.00 88 VAL A N 1
ATOM 706 C CA . VAL A 1 88 ? 8.203 14.520 -5.096 1.00 84.00 88 VAL A CA 1
ATOM 707 C C . VAL A 1 88 ? 9.405 13.641 -5.436 1.00 84.00 88 VAL A C 1
ATOM 709 O O . VAL A 1 88 ? 10.192 13.997 -6.309 1.00 84.00 88 VAL A O 1
ATOM 712 N N . AL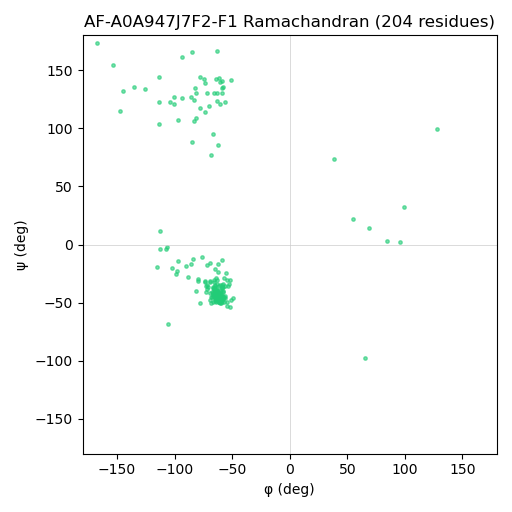A A 1 89 ? 9.525 12.472 -4.805 1.00 81.62 89 ALA A N 1
ATOM 713 C CA . ALA A 1 89 ? 10.593 11.520 -5.084 1.00 81.62 89 ALA A CA 1
ATOM 714 C C . ALA A 1 89 ? 10.547 11.026 -6.535 1.00 81.62 89 ALA A C 1
ATOM 716 O O . ALA A 1 89 ? 11.588 10.973 -7.177 1.00 81.62 89 ALA A O 1
ATOM 717 N N . ALA A 1 90 ? 9.362 10.730 -7.076 1.00 77.44 90 ALA A N 1
ATOM 718 C CA . ALA A 1 90 ? 9.183 10.328 -8.468 1.00 77.44 90 ALA A CA 1
ATOM 719 C C . ALA A 1 90 ? 9.551 11.454 -9.444 1.00 77.44 90 ALA A C 1
ATOM 721 O O . ALA A 1 90 ? 10.211 11.195 -10.445 1.00 77.44 90 ALA A O 1
ATOM 722 N N . PHE A 1 91 ? 9.184 12.703 -9.141 1.00 78.69 91 PHE A N 1
ATOM 723 C CA . PHE A 1 91 ? 9.559 13.866 -9.949 1.00 78.69 91 PHE A CA 1
ATOM 724 C C . PHE A 1 91 ? 11.077 14.094 -9.956 1.00 78.69 91 PHE A C 1
ATOM 726 O O . PHE A 1 91 ? 11.678 14.270 -11.015 1.00 78.69 91 PHE A O 1
ATOM 733 N N . VAL A 1 92 ? 11.710 14.042 -8.780 1.00 79.62 92 VAL A N 1
ATOM 734 C CA . VAL A 1 92 ? 13.170 14.135 -8.645 1.00 79.62 92 VAL A CA 1
ATOM 735 C C . VAL A 1 92 ? 13.828 12.976 -9.389 1.00 79.62 92 VAL A C 1
ATOM 737 O O . VAL A 1 92 ? 14.687 13.205 -10.235 1.00 79.62 92 VAL A O 1
ATOM 740 N N . ALA A 1 93 ? 13.381 11.742 -9.158 1.00 75.94 93 ALA A N 1
ATOM 741 C CA . ALA A 1 93 ? 13.884 10.568 -9.854 1.00 75.94 93 ALA A CA 1
ATOM 742 C C . ALA A 1 93 ? 13.772 10.749 -11.373 1.00 75.94 93 ALA A C 1
ATOM 744 O O . ALA A 1 93 ? 14.781 10.648 -12.050 1.00 75.94 93 ALA A O 1
ATOM 745 N N . ALA A 1 94 ? 12.626 11.146 -11.923 1.00 72.69 94 ALA A N 1
ATOM 746 C CA . ALA A 1 94 ? 12.482 11.379 -13.362 1.00 72.69 94 ALA A CA 1
ATOM 747 C C . ALA A 1 94 ? 13.515 12.377 -13.929 1.00 72.69 94 ALA A C 1
ATOM 749 O O . ALA A 1 94 ? 13.933 12.246 -15.078 1.00 72.69 94 ALA A O 1
ATOM 750 N N . ARG A 1 95 ? 13.971 13.349 -13.126 1.00 79.81 95 ARG A N 1
ATOM 751 C CA . ARG A 1 95 ? 14.970 14.340 -13.548 1.00 79.81 95 ARG A CA 1
ATOM 752 C C . ARG A 1 95 ? 16.416 13.830 -13.523 1.00 79.81 95 ARG A C 1
ATOM 754 O O . ARG A 1 95 ? 17.219 14.334 -14.313 1.00 79.81 95 ARG A O 1
ATOM 761 N N . PHE A 1 96 ? 16.734 12.887 -12.634 1.00 76.44 96 PHE A N 1
ATOM 762 C CA . PHE A 1 96 ? 18.101 12.414 -12.359 1.00 76.44 96 PHE A CA 1
ATOM 763 C C . PHE A 1 96 ? 18.349 10.943 -12.734 1.00 76.44 96 PHE A C 1
ATOM 765 O O . PHE A 1 96 ? 19.491 10.559 -12.947 1.00 76.44 96 PHE A O 1
ATOM 772 N N . VAL A 1 97 ? 17.302 10.129 -12.879 1.00 70.25 97 VAL A N 1
ATOM 773 C CA . VAL A 1 97 ? 17.356 8.705 -13.256 1.00 70.25 97 VAL A CA 1
ATOM 774 C C . VAL A 1 97 ? 18.144 8.443 -14.540 1.00 70.25 97 VAL A C 1
ATOM 776 O O . VAL A 1 97 ? 18.873 7.457 -14.539 1.00 70.25 97 VAL A O 1
ATOM 779 N N . PRO A 1 98 ? 18.125 9.300 -15.585 1.00 73.62 98 PRO A N 1
ATOM 780 C CA . PRO A 1 98 ? 18.970 9.080 -16.764 1.00 73.62 98 PRO A CA 1
ATOM 781 C C . PRO A 1 98 ? 20.481 9.028 -16.470 1.00 73.62 98 PRO A C 1
ATOM 783 O O . PRO A 1 98 ? 21.253 8.651 -17.342 1.00 73.62 98 PRO A O 1
ATOM 786 N N . GLN A 1 99 ? 20.910 9.445 -15.275 1.00 77.94 99 GLN A N 1
ATOM 787 C CA . GLN A 1 99 ? 22.310 9.522 -14.848 1.00 77.94 99 GLN A CA 1
ATOM 788 C C . GLN A 1 99 ? 22.649 8.510 -13.741 1.00 77.94 99 GLN A C 1
ATOM 790 O O . GLN A 1 99 ? 23.794 8.458 -13.300 1.00 77.94 99 GLN A O 1
ATOM 795 N N . ILE A 1 100 ? 21.665 7.754 -13.240 1.00 76.25 100 ILE A N 1
ATOM 796 C CA . ILE A 1 100 ? 21.826 6.848 -12.099 1.00 76.25 100 ILE A CA 1
ATOM 797 C C . ILE A 1 100 ? 21.906 5.411 -12.612 1.00 76.25 100 ILE A C 1
ATOM 799 O O . ILE A 1 100 ? 20.964 4.917 -13.230 1.00 76.25 100 ILE A O 1
ATOM 803 N N . ASP A 1 101 ? 22.993 4.713 -12.285 1.00 81.19 101 ASP A N 1
ATOM 804 C CA . ASP A 1 101 ? 23.129 3.289 -12.589 1.00 81.19 101 ASP A CA 1
ATOM 805 C C . ASP A 1 101 ? 22.042 2.458 -11.890 1.00 81.19 101 ASP A C 1
ATOM 807 O O . ASP A 1 101 ? 21.672 2.702 -10.736 1.00 81.19 101 ASP A O 1
ATOM 811 N N . TRP A 1 102 ? 21.549 1.414 -12.559 1.00 69.25 102 TRP A N 1
ATOM 812 C CA . TRP A 1 102 ? 20.429 0.613 -12.055 1.00 69.25 102 TRP A CA 1
ATOM 813 C C . TRP A 1 102 ? 20.635 0.007 -10.652 1.00 69.25 102 TRP A C 1
ATOM 815 O O . TRP A 1 102 ? 19.653 -0.024 -9.904 1.00 69.25 102 TRP A O 1
ATOM 825 N N . PRO A 1 103 ? 21.840 -0.444 -10.221 1.00 76.75 103 PRO A N 1
ATOM 826 C CA . PRO A 1 103 ? 22.004 -0.976 -8.871 1.00 76.75 103 PRO A CA 1
ATOM 827 C C . PRO A 1 103 ? 21.767 0.115 -7.834 1.00 76.75 103 PRO A C 1
ATOM 829 O O . PRO A 1 103 ? 21.170 -0.137 -6.791 1.00 76.75 103 PRO A O 1
ATOM 832 N N . VAL A 1 104 ? 22.180 1.345 -8.152 1.00 78.12 104 VAL A N 1
ATOM 833 C CA . VAL A 1 104 ? 21.962 2.522 -7.315 1.00 78.12 104 VAL A CA 1
ATOM 834 C C . VAL A 1 104 ? 20.480 2.885 -7.305 1.00 78.12 104 VAL A C 1
ATOM 836 O O . VAL A 1 104 ? 19.936 3.146 -6.238 1.00 78.12 104 VAL A O 1
ATOM 839 N N . PHE A 1 105 ? 19.789 2.820 -8.446 1.00 76.44 105 PHE A N 1
ATOM 840 C CA . PHE A 1 105 ? 18.342 3.046 -8.499 1.00 76.44 105 PHE A CA 1
ATOM 841 C C . PHE A 1 105 ? 17.554 2.021 -7.667 1.00 76.44 105 PHE A C 1
ATOM 843 O O . PHE A 1 105 ? 16.718 2.406 -6.848 1.00 76.44 105 PHE A O 1
ATOM 850 N N . LEU A 1 106 ? 17.836 0.721 -7.819 1.00 75.88 106 LEU A N 1
ATOM 851 C CA . LEU A 1 106 ? 17.185 -0.320 -7.018 1.00 75.88 106 LEU A CA 1
ATOM 852 C C . LEU A 1 106 ? 17.530 -0.193 -5.537 1.00 75.88 106 LEU A C 1
ATOM 854 O O . LEU A 1 106 ? 16.655 -0.388 -4.696 1.00 75.88 106 LEU A O 1
ATOM 858 N N . LEU A 1 107 ? 18.769 0.177 -5.210 1.00 79.75 107 LEU A N 1
ATOM 859 C CA . LEU A 1 107 ? 19.175 0.463 -3.841 1.00 79.75 107 LEU A CA 1
ATOM 860 C C . LEU A 1 107 ? 18.393 1.653 -3.273 1.00 79.75 107 LEU A C 1
ATOM 862 O O . LEU A 1 107 ? 17.881 1.548 -2.166 1.00 79.75 107 LEU A O 1
ATOM 866 N N . ILE A 1 108 ? 18.227 2.746 -4.023 1.00 78.75 108 ILE A N 1
ATOM 867 C CA . ILE A 1 108 ? 17.414 3.904 -3.614 1.00 78.75 108 ILE A CA 1
ATOM 868 C C . ILE A 1 108 ? 15.956 3.492 -3.397 1.00 78.75 108 ILE A C 1
ATOM 870 O O . ILE A 1 108 ? 15.364 3.875 -2.390 1.00 78.75 108 ILE A O 1
ATOM 874 N N . MET A 1 109 ? 15.381 2.688 -4.294 1.00 74.25 109 MET A N 1
ATOM 875 C CA . MET A 1 109 ? 14.011 2.186 -4.157 1.00 74.25 109 MET A CA 1
ATOM 876 C C . MET A 1 109 ? 13.854 1.284 -2.928 1.00 74.25 109 MET A C 1
ATOM 878 O O . MET A 1 109 ? 12.931 1.481 -2.138 1.00 74.25 109 MET A O 1
ATOM 882 N N . ALA A 1 110 ? 14.770 0.334 -2.729 1.00 75.75 110 ALA A N 1
ATOM 883 C CA . ALA A 1 110 ? 14.774 -0.563 -1.576 1.00 75.75 110 ALA A CA 1
ATOM 884 C C . ALA A 1 110 ? 14.971 0.207 -0.265 1.00 75.75 110 ALA A C 1
ATOM 886 O O . ALA A 1 110 ? 14.254 -0.032 0.708 1.00 75.75 110 ALA A O 1
ATOM 887 N N . ILE A 1 111 ? 15.894 1.174 -0.255 1.00 78.69 111 ILE A N 1
ATOM 888 C CA . ILE A 1 111 ? 16.097 2.073 0.875 1.00 78.69 111 ILE A CA 1
ATOM 889 C C . ILE A 1 111 ? 14.826 2.868 1.108 1.00 78.69 111 ILE A C 1
ATOM 891 O O . ILE A 1 111 ? 14.388 2.875 2.238 1.00 78.69 111 ILE A O 1
ATOM 895 N N . GLY A 1 112 ? 14.185 3.459 0.098 1.00 77.81 112 GLY A N 1
ATOM 896 C CA . GLY A 1 112 ? 13.000 4.311 0.257 1.00 77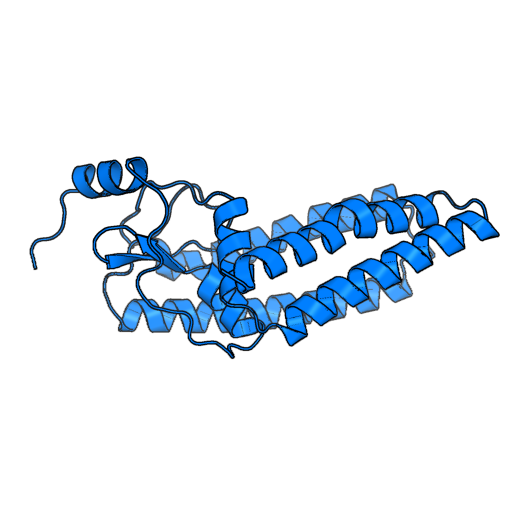.81 112 GLY A CA 1
ATOM 897 C C . GLY A 1 112 ? 11.811 3.638 0.954 1.00 77.81 112 GLY A C 1
ATOM 898 O O . GLY A 1 112 ? 11.052 4.306 1.657 1.00 77.81 112 GLY A O 1
ATOM 899 N N . TRP A 1 113 ? 11.677 2.314 0.836 1.00 77.81 113 TRP A N 1
ATOM 900 C CA . TRP A 1 113 ? 10.641 1.552 1.543 1.00 77.81 113 TRP A CA 1
ATOM 901 C C . TRP A 1 113 ? 10.874 1.483 3.059 1.00 77.81 113 TRP A C 1
ATOM 903 O O . TRP A 1 113 ? 9.914 1.474 3.832 1.00 77.81 113 TRP A O 1
ATOM 913 N N . VAL A 1 114 ? 12.133 1.476 3.509 1.00 82.19 114 VAL A N 1
ATOM 914 C CA . VAL A 1 114 ? 12.475 1.358 4.934 1.00 82.19 114 VAL A CA 1
ATOM 915 C C . VAL A 1 114 ? 12.067 2.612 5.730 1.00 82.19 114 VAL A C 1
ATOM 917 O O . VAL A 1 114 ? 11.361 2.452 6.727 1.00 82.19 114 VAL A O 1
ATOM 920 N N . PRO A 1 115 ? 12.406 3.856 5.325 1.00 83.44 115 PRO A N 1
ATOM 921 C CA . PRO A 1 115 ? 11.922 5.077 5.944 1.00 83.44 115 PRO A CA 1
ATOM 922 C C . PRO A 1 115 ? 10.411 5.211 5.927 1.00 83.44 115 PRO A C 1
ATOM 924 O O . PRO A 1 115 ? 9.885 5.746 6.896 1.00 83.44 115 PRO A O 1
ATOM 927 N N . ASP A 1 116 ? 9.700 4.751 4.894 1.00 83.31 116 ASP A N 1
ATOM 928 C CA . ASP A 1 116 ? 8.234 4.841 4.905 1.00 83.31 116 ASP A CA 1
ATOM 929 C C . ASP A 1 116 ? 7.644 3.912 5.976 1.00 83.31 116 ASP A C 1
ATOM 931 O O . ASP A 1 116 ? 6.860 4.347 6.826 1.00 83.31 116 ASP A O 1
ATOM 935 N N . TRP A 1 117 ? 8.138 2.671 6.051 1.00 83.69 117 TRP A N 1
ATOM 936 C CA . TRP A 1 117 ? 7.774 1.740 7.119 1.00 83.69 117 TRP A CA 1
ATOM 937 C C . TRP A 1 117 ? 8.145 2.271 8.516 1.00 83.69 117 TRP A C 1
ATOM 939 O O . TRP A 1 117 ? 7.324 2.241 9.440 1.00 83.69 117 TRP A O 1
ATOM 949 N N . MET A 1 118 ? 9.357 2.812 8.688 1.00 85.75 118 MET A N 1
ATOM 950 C CA . MET A 1 118 ? 9.816 3.391 9.957 1.00 85.75 118 MET A CA 1
ATOM 951 C C . MET A 1 118 ? 9.002 4.627 10.345 1.00 85.75 118 MET A C 1
ATOM 953 O O . MET A 1 118 ? 8.566 4.741 11.491 1.00 85.75 118 MET A O 1
ATOM 957 N N . THR A 1 119 ? 8.754 5.534 9.400 1.00 87.00 119 THR A N 1
ATOM 958 C CA . THR A 1 119 ? 7.929 6.731 9.599 1.00 87.00 119 THR A CA 1
ATOM 959 C C . THR A 1 119 ? 6.533 6.341 10.043 1.00 87.00 119 THR A C 1
ATOM 961 O O . THR A 1 119 ? 6.032 6.890 11.024 1.00 87.00 119 THR A O 1
ATOM 964 N N . ALA A 1 120 ? 5.923 5.347 9.396 1.00 85.75 120 ALA A N 1
ATOM 965 C CA . ALA A 1 120 ? 4.633 4.833 9.816 1.00 85.75 120 ALA A CA 1
ATOM 966 C C . ALA A 1 120 ? 4.688 4.278 11.241 1.00 85.75 120 ALA A C 1
ATOM 968 O O . ALA A 1 120 ? 3.870 4.643 12.091 1.00 85.75 120 ALA A O 1
ATOM 969 N N . ARG A 1 121 ? 5.694 3.451 11.541 1.00 87.12 121 ARG A N 1
ATOM 970 C CA . ARG A 1 121 ? 5.860 2.856 12.867 1.00 87.12 121 ARG A CA 1
ATOM 971 C C . ARG A 1 121 ? 5.983 3.914 13.961 1.00 87.12 121 ARG A C 1
ATOM 973 O O . ARG A 1 121 ? 5.302 3.810 14.983 1.00 87.12 121 ARG A O 1
ATOM 980 N N . LEU A 1 122 ? 6.797 4.940 13.733 1.00 89.94 122 LEU A N 1
ATOM 981 C CA . LEU A 1 122 ? 6.985 6.066 14.647 1.00 89.94 122 LEU A CA 1
ATOM 982 C C . LEU A 1 122 ? 5.722 6.929 14.752 1.00 89.94 122 LEU A C 1
ATOM 984 O O . LEU A 1 122 ? 5.329 7.321 15.851 1.00 89.94 122 LEU A O 1
ATOM 988 N N . ALA A 1 123 ? 5.036 7.177 13.634 1.00 90.69 123 ALA A N 1
ATOM 989 C CA . ALA A 1 123 ? 3.832 8.000 13.591 1.00 90.69 123 ALA A CA 1
ATOM 990 C C . ALA A 1 123 ? 2.665 7.410 14.392 1.00 90.69 123 ALA A C 1
ATOM 992 O O . ALA A 1 123 ? 1.842 8.186 14.892 1.00 90.69 123 ALA A O 1
ATOM 993 N N . PHE A 1 124 ? 2.602 6.080 14.516 1.00 92.12 124 PHE A N 1
ATOM 994 C CA . PHE A 1 124 ? 1.609 5.367 15.324 1.00 92.12 124 PHE A CA 1
ATOM 995 C C . PHE A 1 124 ? 2.101 4.977 16.717 1.00 92.12 124 PHE A C 1
ATOM 997 O O . PHE A 1 124 ? 1.273 4.665 17.571 1.00 92.12 124 PHE A O 1
ATOM 1004 N N . TRP A 1 125 ? 3.409 5.029 16.985 1.00 91.69 125 TRP A N 1
ATOM 1005 C CA . TRP A 1 125 ? 3.996 4.561 18.244 1.00 91.69 125 TRP A CA 1
ATOM 1006 C C . TRP A 1 125 ? 3.303 5.138 19.483 1.00 91.69 125 TRP A C 1
ATOM 1008 O O . TRP A 1 125 ? 2.932 4.393 20.391 1.00 91.69 125 TRP A O 1
ATOM 1018 N N . SER A 1 126 ? 3.071 6.454 19.510 1.00 93.12 126 SER A N 1
ATOM 1019 C CA . SER A 1 126 ? 2.432 7.132 20.645 1.00 93.12 126 SER A CA 1
ATOM 1020 C C . SER A 1 126 ? 0.996 6.666 20.903 1.00 93.12 126 SER A C 1
ATOM 1022 O O . SER A 1 126 ? 0.580 6.650 22.062 1.00 93.12 126 SER A O 1
ATOM 1024 N N . LEU A 1 127 ? 0.278 6.256 19.852 1.00 92.00 127 LEU A N 1
ATOM 1025 C CA . LEU A 1 127 ? -1.092 5.745 19.919 1.00 92.00 127 LEU A CA 1
ATOM 1026 C C . LEU A 1 127 ? -1.117 4.266 20.319 1.00 92.00 127 LEU A C 1
ATOM 1028 O O . LEU A 1 127 ? -1.943 3.871 21.131 1.00 92.00 127 LEU A O 1
ATOM 1032 N N . THR A 1 128 ? -0.181 3.464 19.805 1.00 93.06 128 THR A N 1
ATOM 1033 C CA . THR A 1 128 ? -0.192 2.002 19.979 1.00 93.06 128 THR A CA 1
ATOM 1034 C C . THR A 1 128 ? 0.554 1.497 21.211 1.00 93.06 128 THR A C 1
ATOM 1036 O O . THR A 1 128 ? 0.343 0.366 21.633 1.00 93.06 128 THR A O 1
ATOM 1039 N N . ARG A 1 129 ? 1.450 2.293 21.811 1.00 92.62 129 ARG A N 1
ATOM 1040 C CA . ARG A 1 129 ? 2.338 1.816 22.895 1.00 92.62 129 ARG A CA 1
ATOM 1041 C C . ARG A 1 129 ? 1.613 1.334 24.160 1.00 92.62 129 ARG A C 1
ATOM 1043 O O . ARG A 1 129 ? 2.206 0.573 24.913 1.00 92.62 129 ARG A O 1
ATOM 1050 N N . ARG A 1 130 ? 0.381 1.799 24.403 1.00 93.00 130 ARG A N 1
ATOM 1051 C CA . ARG A 1 130 ? -0.455 1.419 25.561 1.00 93.00 130 ARG A CA 1
ATOM 1052 C C . ARG A 1 130 ? -1.609 0.485 25.196 1.00 93.00 130 ARG A C 1
ATOM 1054 O O . ARG A 1 130 ? -2.364 0.118 26.080 1.00 93.00 130 ARG A O 1
ATOM 1061 N N . MET A 1 131 ? -1.766 0.157 23.915 1.00 94.38 131 MET A N 1
ATOM 1062 C CA . MET A 1 131 ? -2.849 -0.705 23.452 1.00 94.38 131 MET A CA 1
ATOM 1063 C C . MET A 1 131 ? -2.518 -2.163 23.748 1.00 94.38 131 MET A C 1
ATOM 1065 O O . MET A 1 131 ? -1.357 -2.576 23.611 1.00 94.38 131 MET A O 1
ATOM 1069 N N . GLU A 1 132 ? -3.540 -2.943 24.092 1.00 93.50 132 GLU A N 1
ATOM 1070 C CA . GLU A 1 132 ? -3.420 -4.392 24.165 1.00 93.50 132 GLU A CA 1
ATOM 1071 C C . GLU A 1 132 ? -2.998 -4.961 22.802 1.00 93.50 132 GLU A C 1
ATOM 1073 O O . GLU A 1 132 ? -3.404 -4.480 21.739 1.00 93.50 132 GLU A O 1
ATOM 1078 N N . ARG A 1 133 ? -2.124 -5.971 22.823 1.00 91.62 133 ARG A N 1
ATOM 1079 C CA . ARG A 1 133 ? -1.599 -6.602 21.610 1.00 91.62 133 ARG A CA 1
ATOM 1080 C C . ARG A 1 133 ? -2.324 -7.911 21.345 1.00 91.62 133 ARG A C 1
ATOM 1082 O O . ARG A 1 133 ? -2.192 -8.854 22.117 1.00 91.62 133 ARG A O 1
ATOM 1089 N N . ALA A 1 134 ? -2.958 -8.010 20.185 1.00 87.00 134 ALA A N 1
ATOM 1090 C CA . ALA A 1 134 ? -3.434 -9.275 19.656 1.00 87.00 134 ALA A CA 1
ATOM 1091 C C . ALA A 1 134 ? -2.280 -9.989 18.934 1.00 87.00 134 ALA A C 1
ATOM 1093 O O . ALA A 1 134 ? -1.634 -9.436 18.031 1.00 87.00 134 ALA A O 1
ATOM 1094 N N . THR A 1 135 ? -1.998 -11.228 19.341 1.00 76.38 135 THR A N 1
ATOM 1095 C CA . THR A 1 135 ? -1.013 -12.080 18.660 1.00 76.38 135 THR A CA 1
ATOM 1096 C C . THR A 1 135 ? -1.701 -12.788 17.500 1.00 76.38 135 THR A C 1
ATOM 1098 O O . THR A 1 135 ? -2.224 -13.880 17.648 1.00 76.38 135 THR A O 1
ATOM 1101 N N . GLY A 1 136 ? -1.708 -12.137 16.340 1.00 69.88 136 GLY A N 1
ATOM 1102 C CA . GLY A 1 136 ? -2.199 -12.699 15.087 1.00 69.88 136 GLY A CA 1
ATOM 1103 C C . GLY A 1 136 ? -1.387 -12.111 13.947 1.00 69.88 136 GLY A C 1
ATOM 1104 O O . GLY A 1 136 ? -1.410 -10.893 13.745 1.00 69.88 136 GLY A O 1
ATOM 1105 N N . ALA A 1 137 ? -0.627 -12.953 13.245 1.00 62.34 137 ALA A N 1
ATOM 1106 C CA . ALA A 1 137 ? 0.145 -12.510 12.095 1.00 62.34 137 ALA A CA 1
ATOM 1107 C C . ALA A 1 137 ? -0.823 -12.009 11.021 1.00 62.34 137 ALA A C 1
ATOM 1109 O O . ALA A 1 137 ? -1.718 -12.741 10.591 1.00 62.34 137 ALA A O 1
ATOM 1110 N N . ASN A 1 138 ? -0.649 -10.763 10.581 1.00 71.81 138 ASN A N 1
ATOM 1111 C CA . ASN A 1 138 ? -1.323 -10.332 9.371 1.00 71.81 138 ASN A CA 1
ATOM 1112 C C . ASN A 1 138 ? -0.540 -10.901 8.191 1.00 71.81 138 ASN A C 1
ATOM 1114 O O . ASN A 1 138 ? 0.644 -10.605 8.039 1.00 71.81 138 ASN A O 1
ATOM 1118 N N . SER A 1 139 ? -1.161 -11.764 7.388 1.00 79.38 139 SER A N 1
ATOM 1119 C CA . SER A 1 139 ? -0.496 -12.239 6.181 1.00 79.38 139 SER A CA 1
ATOM 1120 C C . SER A 1 139 ? -0.518 -11.120 5.134 1.00 79.38 139 SER A C 1
ATOM 1122 O O . SER A 1 139 ? -1.538 -10.434 4.998 1.00 79.38 139 SER A O 1
ATOM 1124 N N . PRO A 1 140 ? 0.552 -10.939 4.338 1.00 79.50 140 PRO A N 1
ATOM 1125 C CA . PRO A 1 140 ? 0.520 -10.009 3.211 1.00 79.50 140 PRO A CA 1
ATOM 1126 C C . PRO A 1 140 ? -0.670 -10.266 2.280 1.00 79.50 140 PRO A C 1
ATOM 1128 O O . PRO A 1 140 ? -1.287 -9.335 1.773 1.00 79.50 140 PRO A O 1
ATOM 1131 N N . MET A 1 141 ? -1.063 -11.532 2.127 1.00 80.81 141 MET A N 1
ATOM 1132 C CA . MET A 1 141 ? -2.227 -11.918 1.335 1.00 80.81 141 MET A CA 1
ATOM 1133 C C . MET A 1 141 ? -3.554 -11.414 1.927 1.00 80.81 141 MET A C 1
ATOM 1135 O O . MET A 1 141 ? -4.435 -11.013 1.173 1.00 80.81 141 MET A O 1
ATOM 1139 N N . ALA A 1 142 ? -3.715 -11.403 3.256 1.00 79.06 142 ALA A N 1
ATOM 1140 C CA . ALA A 1 142 ? -4.913 -10.863 3.903 1.00 79.06 142 ALA A CA 1
ATOM 1141 C C . ALA A 1 142 ? -5.037 -9.348 3.686 1.00 79.06 142 ALA A C 1
ATOM 1143 O O . ALA A 1 142 ? -6.127 -8.853 3.407 1.00 79.06 142 ALA A O 1
ATOM 1144 N N . TYR A 1 143 ? -3.914 -8.628 3.732 1.00 82.31 143 TYR A N 1
ATOM 1145 C CA . TYR A 1 143 ? -3.865 -7.202 3.409 1.00 82.31 143 TYR A CA 1
ATOM 1146 C C . TYR A 1 143 ? -4.303 -6.919 1.966 1.00 82.31 143 TYR A C 1
ATOM 1148 O O . TYR A 1 143 ? -5.194 -6.100 1.743 1.00 82.31 143 TYR A O 1
ATOM 1156 N N . TRP A 1 144 ? -3.740 -7.639 0.990 1.00 82.69 144 TRP A N 1
ATOM 1157 C CA . TRP A 1 144 ? -4.118 -7.475 -0.417 1.00 82.69 144 TRP A CA 1
ATOM 1158 C C . TRP A 1 144 ? -5.566 -7.883 -0.693 1.00 82.69 144 TRP A C 1
ATOM 1160 O O . TRP A 1 144 ? -6.246 -7.240 -1.490 1.00 82.69 144 TRP A O 1
ATOM 1170 N N . ARG A 1 145 ? -6.070 -8.907 0.003 1.00 84.56 145 ARG A N 1
ATOM 1171 C CA . ARG A 1 145 ? -7.481 -9.300 -0.065 1.00 84.56 145 ARG A CA 1
ATOM 1172 C C . ARG A 1 145 ? -8.405 -8.195 0.419 1.00 84.56 145 ARG A C 1
ATOM 1174 O O . ARG A 1 145 ? -9.368 -7.877 -0.272 1.00 84.56 145 ARG A O 1
ATOM 1181 N N . ASN A 1 146 ? -8.085 -7.588 1.559 1.00 82.12 146 ASN A N 1
ATOM 1182 C CA . ASN A 1 146 ? -8.854 -6.469 2.092 1.00 82.12 146 ASN A CA 1
ATOM 1183 C C . ASN A 1 146 ? -8.827 -5.266 1.135 1.00 82.12 146 ASN A C 1
ATOM 1185 O O . ASN A 1 146 ? -9.868 -4.676 0.859 1.00 82.12 146 ASN A O 1
ATOM 1189 N N . MET A 1 147 ? -7.664 -4.951 0.548 1.00 83.00 147 MET A N 1
ATOM 1190 C CA . MET A 1 147 ? -7.582 -3.933 -0.506 1.00 83.00 147 MET A CA 1
ATOM 1191 C C . MET A 1 147 ? -8.491 -4.255 -1.691 1.00 83.00 147 MET A C 1
ATOM 1193 O O . MET A 1 147 ? -9.268 -3.399 -2.094 1.00 83.00 147 MET A O 1
ATOM 1197 N N . GLY A 1 148 ? -8.440 -5.477 -2.228 1.00 85.62 148 GLY A N 1
ATOM 1198 C CA . GLY A 1 148 ? -9.288 -5.870 -3.356 1.00 85.62 148 GLY A CA 1
ATOM 1199 C C . GLY A 1 148 ? -10.783 -5.743 -3.058 1.00 85.62 148 GLY A C 1
ATOM 1200 O O . GLY A 1 148 ? -11.537 -5.298 -3.913 1.00 85.62 148 GLY A O 1
ATOM 1201 N N . ARG A 1 149 ? -11.208 -6.062 -1.831 1.00 84.38 149 ARG A N 1
ATOM 1202 C CA . ARG A 1 149 ? -12.613 -5.954 -1.401 1.00 84.38 149 ARG A CA 1
ATOM 1203 C C . ARG A 1 149 ? -13.085 -4.519 -1.169 1.00 84.38 149 ARG A C 1
ATOM 1205 O O . ARG A 1 149 ? -14.258 -4.232 -1.360 1.00 84.38 149 ARG A O 1
ATOM 1212 N N . THR A 1 150 ? -12.200 -3.625 -0.738 1.00 82.56 150 THR A N 1
ATOM 1213 C CA . THR A 1 150 ? -12.582 -2.260 -0.325 1.00 82.56 150 THR A CA 1
ATOM 1214 C C . THR A 1 150 ? -12.284 -1.193 -1.375 1.00 82.56 150 THR A C 1
ATOM 1216 O O . THR A 1 150 ? -12.884 -0.119 -1.343 1.00 82.56 150 THR A O 1
ATOM 1219 N N . MET A 1 151 ? -11.387 -1.473 -2.323 1.00 84.00 151 MET A N 1
ATOM 1220 C CA . MET A 1 151 ? -11.015 -0.524 -3.364 1.00 84.00 151 MET A CA 1
ATOM 1221 C C . MET A 1 151 ? -12.125 -0.371 -4.405 1.00 84.00 151 MET A C 1
ATOM 1223 O O . MET A 1 151 ? -12.722 -1.346 -4.859 1.00 84.00 151 MET A O 1
ATOM 1227 N N . HIS A 1 152 ? -12.364 0.868 -4.839 1.00 86.94 152 HIS A N 1
ATOM 1228 C CA . HIS A 1 152 ? -13.292 1.139 -5.932 1.00 86.94 152 HIS A CA 1
ATOM 1229 C C . HIS A 1 152 ? -12.854 0.400 -7.216 1.00 86.94 152 HIS A C 1
ATOM 1231 O O . HIS A 1 152 ? -11.681 0.500 -7.598 1.00 86.94 152 HIS A O 1
ATOM 1237 N N . PRO A 1 153 ? -13.765 -0.272 -7.948 1.00 87.75 153 PRO A N 1
ATOM 1238 C CA . PRO A 1 153 ? -13.409 -1.054 -9.132 1.00 87.75 153 PRO A CA 1
ATOM 1239 C C . PRO A 1 153 ? -12.699 -0.204 -10.190 1.00 87.75 153 PRO A C 1
ATOM 1241 O O . PRO A 1 153 ? -11.693 -0.628 -10.739 1.00 87.75 153 PRO A O 1
ATOM 1244 N N . ALA A 1 154 ? -13.121 1.042 -10.425 1.00 88.81 154 ALA A N 1
ATOM 1245 C CA . ALA A 1 154 ? -12.417 1.915 -11.374 1.00 88.81 154 ALA A CA 1
ATOM 1246 C C . ALA A 1 154 ? -10.928 2.134 -11.023 1.00 88.81 154 ALA A C 1
ATOM 1248 O O . ALA A 1 154 ? -10.107 2.221 -11.930 1.00 88.81 154 ALA A O 1
ATOM 1249 N N . LEU A 1 155 ? -10.560 2.173 -9.734 1.00 86.56 155 LEU A N 1
ATOM 1250 C CA . LEU A 1 155 ? -9.156 2.280 -9.317 1.00 86.56 155 LEU A CA 1
ATOM 1251 C C . LEU A 1 155 ? -8.401 0.970 -9.554 1.00 86.56 155 LEU A C 1
ATOM 1253 O O . LEU A 1 155 ? -7.277 1.000 -10.045 1.00 86.56 155 LEU A O 1
ATOM 1257 N N . LEU A 1 156 ? -9.021 -0.179 -9.268 1.00 89.06 156 LEU A N 1
ATOM 1258 C CA . LEU A 1 156 ? -8.433 -1.486 -9.578 1.00 89.06 156 LEU A CA 1
ATOM 1259 C C . LEU A 1 156 ? -8.210 -1.661 -11.087 1.00 89.06 156 LEU A C 1
ATOM 1261 O O . LEU A 1 156 ? -7.141 -2.103 -11.506 1.00 89.06 156 LEU A O 1
ATOM 1265 N N . ALA A 1 157 ? -9.188 -1.263 -11.906 1.00 91.44 157 ALA A N 1
ATOM 1266 C CA . ALA A 1 157 ? -9.073 -1.263 -13.361 1.00 91.44 157 ALA A CA 1
ATOM 1267 C C . ALA A 1 157 ? -7.956 -0.324 -13.829 1.00 91.44 157 ALA A C 1
ATOM 1269 O O . ALA A 1 157 ? -7.142 -0.718 -14.660 1.00 91.44 157 ALA A O 1
ATOM 1270 N N . LEU A 1 158 ? -7.871 0.882 -13.257 1.00 90.81 158 LEU A N 1
ATOM 1271 C CA . LEU A 1 158 ? -6.799 1.832 -13.546 1.00 90.81 158 LEU A CA 1
ATOM 1272 C C . LEU A 1 158 ? -5.419 1.239 -13.232 1.00 90.81 158 LEU A C 1
ATOM 1274 O O . LEU A 1 158 ? -4.528 1.333 -14.070 1.00 90.81 158 LEU A O 1
ATOM 1278 N N . PHE A 1 159 ? -5.243 0.584 -12.079 1.00 88.50 159 PHE A N 1
ATOM 1279 C CA . PHE A 1 159 ? -3.987 -0.091 -11.738 1.00 88.50 159 PHE A CA 1
ATOM 1280 C C . PHE A 1 159 ? -3.660 -1.242 -12.693 1.00 88.50 159 PHE A C 1
ATOM 1282 O O . PHE A 1 159 ? -2.505 -1.391 -13.089 1.00 88.50 159 PHE A O 1
ATOM 1289 N N . GLY A 1 160 ? -4.662 -2.027 -13.099 1.00 92.88 160 GLY A N 1
ATOM 1290 C CA . GLY A 1 160 ? -4.490 -3.096 -14.082 1.00 92.88 160 GLY A CA 1
ATOM 1291 C C . GLY A 1 160 ? -4.062 -2.569 -15.454 1.00 92.88 160 GLY A C 1
ATOM 1292 O O . GLY A 1 160 ? -3.078 -3.048 -16.014 1.00 92.88 160 GLY A O 1
ATOM 1293 N N . ILE A 1 161 ? -4.753 -1.546 -15.966 1.00 94.19 161 ILE A N 1
ATOM 1294 C CA . ILE A 1 161 ? -4.432 -0.895 -17.246 1.00 94.19 161 ILE A CA 1
ATOM 1295 C C . ILE A 1 161 ? -3.041 -0.268 -17.182 1.00 94.19 161 ILE A C 1
ATOM 1297 O O . ILE A 1 161 ? -2.228 -0.498 -18.071 1.00 94.19 161 ILE A O 1
ATOM 1301 N N . PHE A 1 162 ? -2.739 0.477 -16.119 1.00 90.81 162 PHE A N 1
ATOM 1302 C CA . PHE A 1 162 ? -1.426 1.083 -15.927 1.00 90.81 162 PHE A CA 1
ATOM 1303 C C . PHE A 1 162 ? -0.316 0.027 -15.891 1.00 90.81 162 PHE A C 1
ATOM 1305 O O . PHE A 1 162 ? 0.682 0.168 -16.594 1.00 90.81 162 PHE A O 1
ATOM 1312 N N . GLY A 1 163 ? -0.507 -1.061 -15.138 1.00 91.38 163 GLY A N 1
ATOM 1313 C CA . GLY A 1 163 ? 0.443 -2.171 -15.093 1.00 91.38 163 GLY A CA 1
ATOM 1314 C C . GLY A 1 163 ? 0.682 -2.792 -16.470 1.00 91.38 163 GLY A C 1
ATOM 1315 O O . GLY A 1 163 ? 1.829 -3.005 -16.853 1.00 91.38 163 GLY A O 1
ATOM 1316 N N . LEU A 1 164 ? -0.379 -3.011 -17.251 1.00 94.62 164 LEU A N 1
ATOM 1317 C CA . LEU A 1 164 ? -0.270 -3.543 -18.610 1.00 94.62 164 LEU A CA 1
ATOM 1318 C C . LEU A 1 164 ? 0.462 -2.582 -19.560 1.00 94.62 164 LEU A C 1
ATOM 1320 O O . LEU A 1 164 ? 1.331 -3.014 -20.313 1.00 94.62 164 LEU A O 1
ATOM 1324 N N . LEU A 1 165 ? 0.142 -1.285 -19.512 1.00 93.38 165 LEU A N 1
ATOM 1325 C CA . LEU A 1 165 ? 0.786 -0.266 -20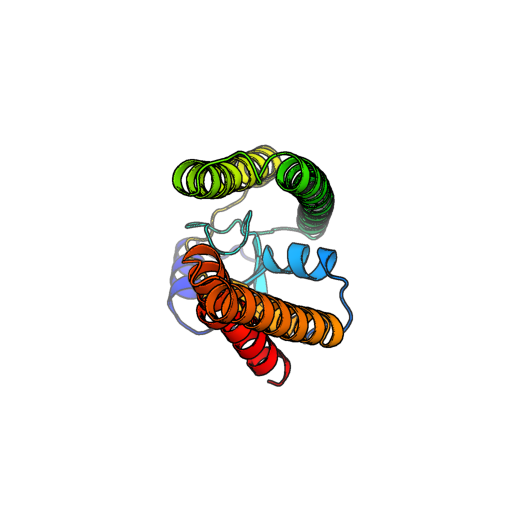.345 1.00 93.38 165 LEU A CA 1
ATOM 1326 C C . LEU A 1 165 ? 2.279 -0.141 -20.028 1.00 93.38 165 LEU A C 1
ATOM 1328 O O . LEU A 1 165 ? 3.094 -0.108 -20.946 1.00 93.38 165 LEU A O 1
ATOM 1332 N N . MET A 1 166 ? 2.647 -0.127 -18.745 1.00 90.50 166 MET A N 1
ATOM 1333 C CA . MET A 1 166 ? 4.049 -0.084 -18.322 1.00 90.50 166 MET A CA 1
ATOM 1334 C C . MET A 1 166 ? 4.803 -1.356 -18.717 1.00 90.50 166 MET A C 1
ATOM 1336 O O . MET A 1 166 ? 5.953 -1.274 -19.150 1.00 90.50 166 MET A O 1
ATOM 1340 N N . ALA A 1 167 ? 4.154 -2.521 -18.628 1.00 93.56 167 ALA A N 1
ATOM 1341 C CA . ALA A 1 167 ? 4.731 -3.771 -19.099 1.00 93.56 167 ALA A CA 1
ATOM 1342 C C . ALA A 1 167 ? 5.008 -3.727 -20.613 1.00 93.56 167 ALA A C 1
ATOM 1344 O O . ALA A 1 167 ? 6.122 -4.013 -21.051 1.00 93.56 167 ALA A O 1
ATOM 1345 N N . ALA A 1 168 ? 4.013 -3.314 -21.406 1.00 95.50 168 ALA A N 1
ATOM 1346 C CA . ALA A 1 168 ? 4.131 -3.189 -22.857 1.00 95.50 168 ALA A CA 1
ATOM 1347 C C . ALA A 1 168 ? 5.208 -2.175 -23.265 1.00 95.50 168 ALA A C 1
ATOM 1349 O O . ALA A 1 168 ? 6.015 -2.468 -24.143 1.00 95.50 168 ALA A O 1
ATOM 1350 N N . ALA A 1 169 ? 5.265 -1.018 -22.599 1.00 91.00 169 ALA A N 1
ATOM 1351 C CA . ALA A 1 169 ? 6.295 -0.010 -22.830 1.00 91.00 169 ALA A CA 1
ATOM 1352 C C . ALA A 1 169 ? 7.701 -0.554 -22.533 1.00 91.00 169 ALA A C 1
ATOM 1354 O O . ALA A 1 169 ? 8.603 -0.382 -23.349 1.00 91.00 169 ALA A O 1
ATOM 1355 N N . GLY A 1 170 ? 7.881 -1.268 -21.416 1.00 90.56 170 GLY A N 1
ATOM 1356 C CA . GLY A 1 170 ? 9.152 -1.916 -21.090 1.00 90.56 170 GLY A CA 1
ATOM 1357 C C . GLY A 1 170 ? 9.579 -2.930 -22.156 1.00 90.56 170 GLY A C 1
ATOM 1358 O O . GLY A 1 170 ? 10.690 -2.854 -22.684 1.00 90.56 170 GLY A O 1
ATOM 1359 N N . PHE A 1 171 ? 8.683 -3.840 -22.547 1.00 95.88 171 PHE A N 1
ATOM 1360 C CA . PHE A 1 171 ? 8.989 -4.810 -23.602 1.00 95.88 171 PHE A CA 1
ATOM 1361 C C . PHE A 1 171 ? 9.256 -4.153 -24.961 1.00 95.88 171 PHE A C 1
ATOM 1363 O O . PHE A 1 171 ? 10.105 -4.647 -25.700 1.00 95.88 171 PHE A O 1
ATOM 1370 N N . LEU A 1 172 ? 8.586 -3.043 -25.286 1.00 94.25 172 LEU A N 1
ATOM 1371 C CA . LEU A 1 172 ? 8.841 -2.284 -26.511 1.00 94.25 172 LEU A CA 1
ATOM 1372 C C . LEU A 1 172 ? 10.248 -1.675 -26.512 1.00 94.25 172 LEU A C 1
ATOM 1374 O O . LEU A 1 172 ? 10.962 -1.835 -27.496 1.00 94.25 172 LEU A O 1
ATOM 1378 N N . ILE A 1 173 ? 10.670 -1.050 -25.407 1.00 91.44 173 ILE A N 1
ATOM 1379 C CA . ILE A 1 173 ? 12.040 -0.530 -25.246 1.00 91.44 173 ILE A CA 1
ATOM 1380 C C . ILE A 1 173 ? 13.059 -1.659 -25.455 1.00 91.44 173 ILE A C 1
ATOM 1382 O O . ILE A 1 173 ? 14.005 -1.516 -26.224 1.00 91.44 173 ILE A O 1
ATOM 1386 N N . TYR A 1 174 ? 12.826 -2.826 -24.847 1.00 93.94 174 TYR A N 1
ATOM 1387 C CA . TYR A 1 174 ? 13.693 -3.984 -25.063 1.00 93.94 174 TYR A CA 1
ATOM 1388 C C . TYR A 1 174 ? 13.689 -4.471 -26.517 1.00 93.94 174 TYR A C 1
ATOM 1390 O O . TYR A 1 174 ? 14.729 -4.852 -27.045 1.00 93.94 174 TYR A O 1
ATOM 1398 N N . ALA A 1 175 ? 12.537 -4.486 -27.185 1.00 96.69 175 ALA A N 1
ATOM 1399 C CA . ALA A 1 175 ? 12.446 -4.940 -28.567 1.00 96.69 175 ALA A CA 1
ATOM 1400 C C . ALA A 1 175 ? 13.194 -4.010 -29.536 1.00 96.69 175 ALA A C 1
ATOM 1402 O O . ALA A 1 175 ? 13.817 -4.505 -30.477 1.00 96.69 175 ALA A O 1
ATOM 1403 N N . LEU A 1 176 ? 13.139 -2.696 -29.295 1.00 95.56 176 LEU A N 1
ATOM 1404 C CA . LEU A 1 176 ? 13.763 -1.674 -30.137 1.00 95.56 176 LEU A CA 1
ATOM 1405 C C . LEU A 1 176 ? 15.271 -1.569 -29.892 1.00 95.56 176 LEU A C 1
ATOM 1407 O O . LEU A 1 176 ? 16.048 -1.669 -30.839 1.00 95.56 176 LEU A O 1
ATOM 1411 N N . ASP A 1 177 ? 15.681 -1.452 -28.629 1.00 94.50 177 ASP A N 1
ATOM 1412 C CA . ASP A 1 177 ? 17.061 -1.096 -28.274 1.00 94.50 177 ASP A CA 1
ATOM 1413 C C . ASP A 1 177 ? 17.860 -2.274 -27.696 1.00 94.50 177 ASP A C 1
ATOM 1415 O O . ASP A 1 177 ? 19.044 -2.142 -27.393 1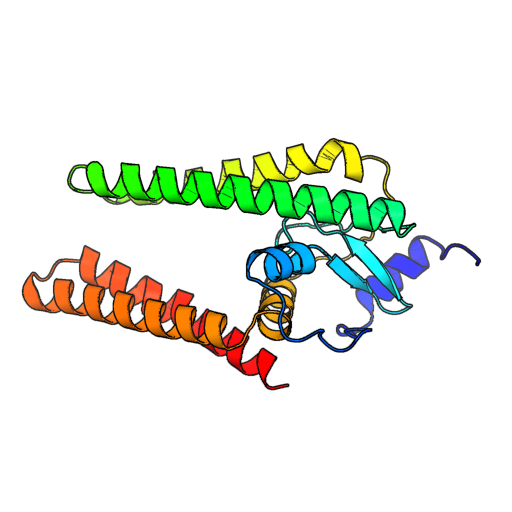.00 94.50 177 ASP A O 1
ATOM 1419 N N . ARG A 1 178 ? 17.223 -3.444 -27.510 1.00 94.69 178 ARG A N 1
ATOM 1420 C CA . ARG A 1 178 ? 17.773 -4.596 -26.759 1.00 94.69 178 ARG A CA 1
ATOM 1421 C C . ARG A 1 178 ? 18.204 -4.239 -25.339 1.00 94.69 178 ARG A C 1
ATOM 1423 O O . ARG A 1 178 ? 18.967 -4.975 -24.714 1.00 94.69 178 ARG A O 1
ATOM 1430 N N . ASP A 1 179 ? 17.652 -3.153 -24.811 1.00 88.12 179 ASP A N 1
ATOM 1431 C CA . ASP A 1 179 ? 17.968 -2.654 -23.487 1.00 88.12 179 ASP A CA 1
ATOM 1432 C C . ASP A 1 179 ? 17.337 -3.545 -22.409 1.00 88.12 179 ASP A C 1
ATOM 1434 O O . ASP A 1 179 ? 16.112 -3.618 -22.254 1.00 88.12 179 ASP A O 1
ATOM 1438 N N . ALA A 1 180 ? 18.192 -4.223 -21.640 1.00 86.44 180 ALA A N 1
ATOM 1439 C CA . ALA A 1 180 ? 17.792 -5.073 -20.524 1.00 86.44 180 ALA A CA 1
ATOM 1440 C C . ALA A 1 180 ? 16.924 -4.328 -19.492 1.00 86.44 180 ALA A C 1
ATOM 1442 O O . ALA A 1 180 ? 16.114 -4.960 -18.813 1.00 86.44 180 ALA A O 1
ATOM 1443 N N . ILE A 1 181 ? 17.033 -2.997 -19.404 1.00 80.31 181 ILE A N 1
ATOM 1444 C CA . ILE A 1 181 ? 16.187 -2.160 -18.548 1.00 80.31 181 ILE A CA 1
ATOM 1445 C C . ILE A 1 181 ? 14.725 -2.251 -18.987 1.00 80.31 181 ILE A C 1
ATOM 1447 O O . ILE A 1 181 ? 13.850 -2.488 -18.151 1.00 80.31 181 ILE A O 1
ATOM 1451 N N . GLY A 1 182 ? 14.457 -2.138 -20.290 1.00 82.56 182 GLY A N 1
ATOM 1452 C CA . GLY A 1 182 ? 13.118 -2.319 -20.843 1.00 82.56 182 GLY A CA 1
ATOM 1453 C C . GLY A 1 182 ? 12.539 -3.684 -20.468 1.00 82.56 182 GLY A C 1
ATOM 1454 O O . GLY A 1 182 ? 11.408 -3.773 -19.987 1.00 82.56 182 GLY A O 1
ATOM 1455 N N . LEU A 1 183 ? 13.346 -4.745 -20.575 1.00 90.38 183 LEU A N 1
ATOM 1456 C CA . LEU A 1 183 ? 12.923 -6.106 -20.237 1.00 90.38 183 LEU A CA 1
ATOM 1457 C C . LEU A 1 183 ? 12.584 -6.248 -18.750 1.00 90.38 183 LEU A C 1
ATOM 1459 O O . LEU A 1 183 ? 11.565 -6.847 -18.414 1.00 90.38 183 LEU A O 1
ATOM 1463 N N . LEU A 1 184 ? 13.413 -5.692 -17.862 1.00 86.06 184 LEU A N 1
ATOM 1464 C CA . LEU A 1 184 ? 13.196 -5.748 -16.416 1.00 86.06 184 LEU A CA 1
ATOM 1465 C C . LEU A 1 184 ? 11.961 -4.951 -15.990 1.00 86.06 184 LEU A C 1
ATOM 1467 O O . LEU A 1 184 ? 11.177 -5.447 -15.184 1.00 86.06 184 LEU A O 1
ATOM 1471 N N . ILE A 1 185 ? 11.754 -3.754 -16.548 1.00 84.75 185 ILE A N 1
ATOM 1472 C CA . ILE A 1 185 ? 10.534 -2.964 -16.323 1.00 84.75 185 ILE A CA 1
ATOM 1473 C C . ILE A 1 185 ? 9.320 -3.749 -16.825 1.00 84.75 185 ILE A C 1
ATOM 1475 O O . ILE A 1 185 ? 8.357 -3.940 -16.080 1.00 84.75 185 ILE A O 1
ATOM 1479 N N . GLY A 1 186 ? 9.403 -4.265 -18.055 1.00 88.81 186 GLY A N 1
ATOM 1480 C CA . GLY A 1 186 ? 8.378 -5.096 -18.677 1.00 88.81 186 GLY A CA 1
ATOM 1481 C C . GLY A 1 186 ? 7.970 -6.262 -17.778 1.00 88.81 186 GLY A C 1
ATOM 1482 O O . GLY A 1 186 ? 6.801 -6.410 -17.418 1.00 88.81 186 GLY A O 1
ATOM 1483 N N . ALA A 1 187 ? 8.961 -7.037 -17.334 1.00 91.12 187 ALA A 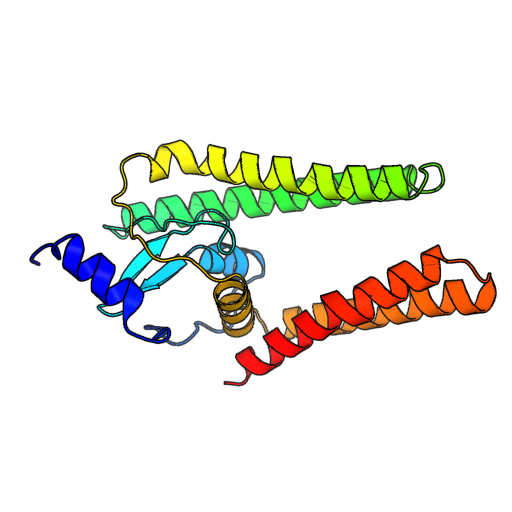N 1
ATOM 1484 C CA . ALA A 1 187 ? 8.785 -8.188 -16.460 1.00 91.12 187 ALA A CA 1
ATOM 1485 C C . ALA A 1 187 ? 8.269 -7.806 -15.064 1.00 91.12 187 ALA A C 1
ATOM 1487 O O . ALA A 1 187 ? 7.363 -8.465 -14.564 1.00 91.12 187 ALA A O 1
ATOM 1488 N N . PHE A 1 188 ? 8.783 -6.745 -14.435 1.00 87.88 188 PHE A N 1
ATOM 1489 C CA . PHE A 1 188 ? 8.317 -6.293 -13.120 1.00 87.88 188 PHE A CA 1
ATOM 1490 C C . PHE A 1 188 ? 6.823 -5.961 -13.146 1.00 87.88 188 PHE A C 1
ATOM 1492 O O . PHE A 1 188 ? 6.055 -6.454 -12.318 1.00 87.88 188 PHE A O 1
ATOM 1499 N N . PHE A 1 189 ? 6.378 -5.173 -14.123 1.00 89.88 189 PHE A N 1
ATOM 1500 C CA . PHE A 1 189 ? 4.967 -4.815 -14.224 1.00 89.88 189 PHE A CA 1
ATOM 1501 C C . PHE A 1 189 ? 4.089 -6.001 -14.653 1.00 89.88 189 PHE A C 1
ATOM 1503 O O . PHE A 1 189 ? 2.995 -6.160 -14.106 1.00 89.88 189 PHE A O 1
ATOM 1510 N N . ALA A 1 190 ? 4.574 -6.870 -15.547 1.00 90.69 190 ALA A N 1
ATOM 1511 C CA . ALA A 1 190 ? 3.840 -8.046 -16.021 1.00 90.69 190 ALA A CA 1
ATOM 1512 C C . ALA A 1 190 ? 3.718 -9.173 -14.983 1.00 90.69 190 ALA A C 1
ATOM 1514 O O . ALA A 1 190 ? 2.707 -9.869 -14.966 1.00 90.69 190 ALA A O 1
ATOM 1515 N N . LEU A 1 191 ? 4.735 -9.375 -14.139 1.00 90.62 191 LEU A N 1
ATOM 1516 C CA . LEU A 1 191 ? 4.791 -10.483 -13.177 1.00 90.62 191 LEU A CA 1
ATOM 1517 C C . LEU A 1 191 ? 4.377 -10.071 -11.764 1.00 90.62 191 LEU A C 1
ATOM 1519 O O . LEU A 1 191 ? 3.928 -10.917 -10.995 1.00 90.62 191 LEU A O 1
ATOM 1523 N N . LEU A 1 192 ? 4.523 -8.791 -11.413 1.00 84.38 192 LEU A N 1
ATOM 1524 C CA . LEU A 1 192 ? 4.204 -8.297 -10.079 1.00 84.38 192 LEU A CA 1
ATOM 1525 C C . LEU A 1 192 ? 2.901 -7.492 -10.093 1.00 84.38 192 LEU A C 1
ATOM 1527 O O . LEU A 1 192 ? 1.887 -7.932 -9.557 1.00 84.38 192 LEU A O 1
ATOM 1531 N N . ILE A 1 193 ? 2.906 -6.320 -10.728 1.00 84.94 193 ILE A N 1
ATOM 1532 C CA . ILE A 1 193 ? 1.826 -5.332 -10.579 1.00 84.94 193 ILE A CA 1
ATOM 1533 C C . ILE A 1 193 ? 0.523 -5.798 -11.233 1.00 84.94 193 ILE A C 1
ATOM 1535 O O . ILE A 1 193 ? -0.534 -5.750 -10.601 1.00 84.94 193 ILE A O 1
ATOM 1539 N N . PHE A 1 194 ? 0.585 -6.276 -12.475 1.00 86.94 194 PHE A N 1
ATOM 1540 C CA . PHE A 1 194 ? -0.605 -6.712 -13.200 1.00 86.94 194 PHE A CA 1
ATOM 1541 C C . PHE A 1 194 ? -1.279 -7.941 -12.552 1.00 86.94 194 PHE A C 1
ATOM 1543 O O . PHE A 1 194 ? -2.486 -7.879 -12.298 1.00 86.94 194 PHE A O 1
ATOM 1550 N N . PRO A 1 195 ? -0.551 -9.011 -12.166 1.00 88.31 195 PRO A N 1
ATOM 1551 C CA . PRO A 1 195 ? -1.137 -10.129 -11.432 1.00 88.31 195 PRO A CA 1
ATOM 1552 C C . PRO A 1 195 ? -1.717 -9.717 -10.079 1.00 88.31 195 PRO A C 1
ATOM 1554 O O . PRO A 1 195 ? -2.773 -10.223 -9.703 1.00 88.31 195 PRO A O 1
ATOM 1557 N N . TYR A 1 196 ? -1.098 -8.763 -9.369 1.00 85.00 196 TYR A N 1
ATOM 1558 C CA . TYR A 1 196 ? -1.679 -8.218 -8.138 1.00 85.00 196 TYR A CA 1
ATOM 1559 C C . TYR A 1 196 ? -3.005 -7.497 -8.392 1.00 85.00 196 TYR A C 1
ATOM 1561 O O . TYR A 1 196 ? -3.963 -7.724 -7.652 1.00 85.00 196 TYR A O 1
ATOM 1569 N N . ALA A 1 197 ? -3.096 -6.677 -9.441 1.00 88.06 197 ALA A N 1
ATOM 1570 C CA . ALA A 1 197 ? -4.343 -6.010 -9.811 1.00 88.06 197 ALA A CA 1
ATOM 1571 C C . ALA A 1 197 ? -5.441 -7.024 -10.183 1.00 88.06 197 ALA A C 1
ATOM 1573 O O . ALA A 1 197 ? -6.577 -6.890 -9.727 1.00 88.06 197 ALA A O 1
ATOM 1574 N N . LEU A 1 198 ? -5.102 -8.078 -10.936 1.00 89.12 198 LEU A N 1
ATOM 1575 C CA . LEU A 1 198 ? -6.034 -9.162 -11.269 1.00 89.12 198 LEU A CA 1
ATOM 1576 C C . LEU A 1 198 ? -6.486 -9.949 -10.033 1.00 89.12 198 LEU A C 1
ATOM 1578 O O . LEU A 1 198 ? -7.674 -10.243 -9.891 1.00 89.12 198 LEU A O 1
ATOM 1582 N N . ALA A 1 199 ? -5.564 -10.272 -9.124 1.00 88.56 199 ALA A N 1
ATOM 1583 C CA . ALA A 1 199 ? -5.891 -10.945 -7.872 1.00 88.56 199 ALA A CA 1
ATOM 1584 C C . ALA A 1 199 ? -6.859 -10.093 -7.038 1.00 88.56 199 ALA A C 1
ATOM 1586 O O . ALA A 1 199 ? -7.906 -10.592 -6.620 1.00 88.56 199 ALA A O 1
ATOM 1587 N N . MET A 1 200 ? -6.572 -8.795 -6.888 1.00 87.50 200 MET A N 1
ATOM 1588 C CA . MET A 1 200 ? -7.454 -7.848 -6.202 1.00 87.50 200 MET A CA 1
ATOM 1589 C C . MET A 1 200 ? -8.829 -7.743 -6.863 1.00 87.50 200 MET A C 1
ATOM 1591 O O . MET A 1 200 ? -9.842 -7.813 -6.169 1.00 87.50 200 MET A O 1
ATOM 1595 N N . TRP A 1 201 ? -8.882 -7.678 -8.194 1.00 89.94 201 TRP A N 1
ATOM 1596 C CA . TRP A 1 201 ? -10.131 -7.681 -8.956 1.00 89.94 201 TRP A CA 1
ATOM 1597 C C . TRP A 1 201 ? -10.958 -8.954 -8.740 1.00 89.94 201 TRP A C 1
ATOM 1599 O O . TRP A 1 201 ? -12.183 -8.905 -8.633 1.00 89.94 201 TRP A O 1
ATOM 1609 N N . SER A 1 202 ? -10.300 -10.112 -8.649 1.00 90.44 202 SER A N 1
ATOM 1610 C CA . SER A 1 202 ? -10.985 -11.385 -8.404 1.00 90.44 202 SER A CA 1
ATOM 1611 C C . SER A 1 202 ? -11.639 -11.444 -7.021 1.00 90.44 202 SER A C 1
ATOM 1613 O O . SER A 1 202 ? -12.684 -12.076 -6.871 1.00 90.44 202 SER A O 1
ATOM 1615 N N . TRP A 1 203 ? -11.050 -10.776 -6.024 1.00 87.00 203 TRP A N 1
ATOM 1616 C CA . TRP A 1 203 ? -11.613 -10.674 -4.677 1.00 87.00 203 TRP A CA 1
ATOM 1617 C C . TRP A 1 203 ? -12.710 -9.627 -4.580 1.00 87.00 203 TRP A C 1
ATOM 1619 O O . TRP A 1 203 ? -13.637 -9.833 -3.812 1.00 87.00 203 TRP A O 1
ATOM 1629 N N . TRP A 1 204 ? -12.635 -8.559 -5.374 1.00 83.75 204 TRP A N 1
ATOM 1630 C CA . TRP A 1 204 ? -13.700 -7.562 -5.476 1.00 83.75 204 TRP A CA 1
ATOM 1631 C C . TRP A 1 204 ? -15.036 -8.173 -5.935 1.00 83.75 204 TRP A C 1
ATOM 1633 O O . TRP A 1 204 ? -16.096 -7.772 -5.475 1.00 83.75 204 TRP A O 1
ATOM 1643 N N . ARG A 1 205 ? -14.995 -9.167 -6.834 1.00 76.12 205 ARG A N 1
ATOM 1644 C CA . ARG A 1 205 ? -16.200 -9.823 -7.380 1.00 76.12 205 ARG A CA 1
ATOM 1645 C C . ARG A 1 205 ? -16.888 -10.816 -6.434 1.00 76.12 205 ARG A C 1
ATOM 1647 O O . ARG A 1 205 ? -17.950 -11.314 -6.801 1.00 76.12 205 ARG A O 1
ATOM 1654 N N . ARG A 1 206 ? -16.258 -11.181 -5.315 1.00 79.31 206 ARG A N 1
ATOM 1655 C CA . ARG A 1 206 ? -16.761 -12.189 -4.369 1.00 79.31 206 ARG A CA 1
ATOM 1656 C C . ARG A 1 206 ? -17.383 -11.517 -3.162 1.00 79.31 206 ARG A C 1
ATOM 1658 O O . ARG A 1 206 ? -18.490 -11.951 -2.795 1.00 79.31 206 ARG A O 1
#